Protein AF-A0A931FZM0-F1 (afdb_monomer_lite)

Organism: NCBI:txid2792083

Secondary structure (DSSP, 8-state):
-----SSS-------PPPTTEEEEEETTTTEEEEEETT-EE--SSGGGTTSEEESS-----TTPPPP--SEEEEEESSPPPSS--SSEEEEEEEEEEETTEEEEEEEEEE-SSSSSPTT-EEEEEEEEETTEEEEEEEEE-TT-TTHHHHHHHHHHHHHH-EEPPSSPPEE-PPEEEEETTEEEEPPEE--SSS---EEEEEEE-SSSTT--EEEEEEEEPPTTT-PPEEPPPEEEETTS-EEEESSPPTT-EEEEEEE-S--SSS----EEEEE-

Radius of gyration: 21.22 Å; chains: 1; bounding box: 60×42×62 Å

Sequence (276 aa):
MTTSRAAQSARAAKSVLPQGWKRCVNSTENFSIGYPGTWHTTQIRPAEVCAQFHPDRFTIPLESEYPLTALNVRRVSAPPSRTDTEFEDTLRWEQIRVGGQRAVRFETSSTGAGLYQAGTRQYGYVLRLGSGLISVHTTAEPGETRYAAWKTVVDKAVRTLAVAPRGCVAVRPDMGFYEAGRVGSEELTTPRSRCTTISVSHVVDPAKPADRCQTFRLGFWPLVDGSLTYTEPVTACGTNRTVLARNVPDKARYLVVYDVDYIDPDVQRVDFKVWH

Structure (mmCIF, N/CA/C/O backbone):
data_AF-A0A931FZM0-F1
#
_entry.id   AF-A0A931FZM0-F1
#
loop_
_atom_site.group_PDB
_atom_site.id
_atom_site.type_symbol
_atom_site.label_atom_id
_atom_site.label_alt_id
_atom_site.label_comp_id
_atom_site.label_asym_id
_atom_site.label_entity_id
_atom_site.label_seq_id
_atom_site.pdbx_PDB_ins_code
_atom_site.Cartn_x
_atom_site.Cartn_y
_atom_site.Cartn_z
_atom_site.occupancy
_atom_site.B_iso_or_equiv
_atom_site.auth_seq_id
_atom_site.auth_comp_id
_atom_site.auth_asym_id
_atom_site.auth_atom_id
_atom_site.pdbx_PDB_model_num
ATOM 1 N N . MET A 1 1 ? -36.574 5.716 -31.571 1.00 40.81 1 MET A N 1
ATOM 2 C CA . MET A 1 1 ? -36.076 5.701 -30.179 1.00 40.81 1 MET A CA 1
ATOM 3 C C . MET A 1 1 ? -36.018 4.258 -29.709 1.00 40.81 1 MET A C 1
ATOM 5 O O . MET A 1 1 ? -37.038 3.730 -29.296 1.00 40.81 1 MET A O 1
ATOM 9 N N . THR A 1 2 ? -34.860 3.606 -29.801 1.00 36.38 2 THR A N 1
ATOM 10 C CA . THR A 1 2 ? -34.679 2.251 -29.259 1.00 36.38 2 THR A CA 1
ATOM 11 C C . THR A 1 2 ? -33.191 1.952 -29.156 1.00 36.38 2 THR A C 1
ATOM 13 O O . THR A 1 2 ? -32.531 1.849 -30.178 1.00 36.38 2 THR A O 1
ATOM 16 N N . THR A 1 3 ? -32.688 1.910 -27.918 1.00 33.84 3 THR A N 1
ATOM 17 C CA . THR A 1 3 ? -31.838 0.870 -27.294 1.00 33.84 3 THR A CA 1
ATOM 18 C C . THR A 1 3 ? -30.994 1.494 -26.183 1.00 33.84 3 THR A C 1
ATOM 20 O O . THR A 1 3 ? -29.821 1.812 -26.349 1.00 33.84 3 THR A O 1
ATOM 23 N N . SER A 1 4 ? -31.620 1.637 -25.014 1.00 43.09 4 SER A N 1
ATOM 24 C CA . SER A 1 4 ? -30.942 1.730 -23.723 1.00 43.09 4 SER A CA 1
ATOM 25 C C . SER A 1 4 ? -30.860 0.318 -23.143 1.00 43.09 4 SER A C 1
ATOM 27 O O . SER A 1 4 ? -31.859 -0.181 -22.630 1.00 43.09 4 SER A O 1
ATOM 29 N N . ARG A 1 5 ? -29.714 -0.366 -23.296 1.00 40.81 5 ARG A N 1
ATOM 30 C CA . ARG A 1 5 ? -29.355 -1.571 -22.513 1.00 40.81 5 ARG A CA 1
ATOM 31 C C . ARG A 1 5 ? -27.912 -2.036 -22.773 1.00 40.81 5 ARG A C 1
ATOM 33 O O . ARG A 1 5 ? -27.679 -3.099 -23.328 1.00 40.81 5 ARG A O 1
ATOM 40 N N . ALA A 1 6 ? -26.921 -1.243 -22.369 1.00 34.72 6 ALA A N 1
ATOM 41 C CA . ALA A 1 6 ? -25.525 -1.717 -22.323 1.00 34.72 6 ALA A CA 1
ATOM 42 C C . ALA A 1 6 ? -24.712 -1.196 -21.122 1.00 34.72 6 ALA A C 1
ATOM 44 O O . ALA A 1 6 ? -23.525 -1.480 -21.015 1.00 34.72 6 ALA A O 1
ATOM 45 N N . ALA A 1 7 ? -25.328 -0.463 -20.189 1.00 35.56 7 ALA A N 1
ATOM 46 C CA . ALA A 1 7 ? -24.615 0.156 -19.066 1.00 35.56 7 ALA A CA 1
ATOM 47 C C . ALA A 1 7 ? -24.795 -0.568 -17.715 1.00 35.56 7 ALA A C 1
ATOM 49 O O . ALA A 1 7 ? -24.438 -0.026 -16.672 1.00 35.56 7 ALA A O 1
ATOM 50 N N . GLN A 1 8 ? -25.335 -1.789 -17.700 1.00 34.94 8 GLN A N 1
ATOM 51 C CA . GLN A 1 8 ? -25.509 -2.576 -16.476 1.00 34.94 8 GLN A CA 1
ATOM 52 C C . GLN A 1 8 ? -24.836 -3.943 -16.614 1.00 34.94 8 GLN A C 1
ATOM 54 O O . GLN A 1 8 ? -25.203 -4.734 -17.476 1.00 34.94 8 GLN A O 1
ATOM 59 N N . SER A 1 9 ? -23.900 -4.212 -15.697 1.00 37.81 9 SER A N 1
ATOM 60 C CA . SER A 1 9 ? -23.172 -5.476 -15.468 1.00 37.81 9 SER A CA 1
ATOM 61 C C . SER A 1 9 ? -21.739 -5.590 -16.001 1.00 37.81 9 SER A C 1
ATOM 63 O O . SER A 1 9 ? -21.321 -6.648 -16.450 1.00 37.81 9 SER A O 1
ATOM 65 N N . ALA A 1 10 ? -20.911 -4.573 -15.758 1.00 35.50 10 ALA A N 1
ATOM 66 C CA . ALA A 1 10 ? -19.566 -4.838 -15.233 1.00 35.50 10 ALA A CA 1
ATOM 67 C C . ALA A 1 10 ? -19.645 -4.778 -13.700 1.00 35.50 10 ALA A C 1
ATOM 69 O O . ALA A 1 10 ? -19.154 -3.856 -13.052 1.00 35.50 10 ALA A O 1
ATOM 70 N N . ARG A 1 11 ? -20.378 -5.730 -13.112 1.00 37.72 11 ARG A N 1
ATOM 71 C CA . ARG A 1 11 ? -20.390 -5.946 -11.666 1.00 37.72 11 ARG A CA 1
ATOM 72 C C . ARG A 1 11 ? -18.950 -6.297 -11.313 1.00 37.72 11 ARG A C 1
ATOM 74 O O . ARG A 1 11 ? -18.487 -7.358 -11.717 1.00 37.72 11 ARG A O 1
ATOM 81 N N . ALA A 1 12 ? -18.237 -5.367 -10.678 1.00 42.41 12 ALA A N 1
ATOM 82 C CA . ALA A 1 12 ? -16.862 -5.549 -10.235 1.00 42.41 12 ALA A CA 1
ATOM 83 C C . ALA A 1 12 ? -16.755 -6.925 -9.574 1.00 42.41 12 ALA A C 1
ATOM 85 O O . ALA A 1 12 ? -17.327 -7.141 -8.502 1.00 42.41 12 ALA A O 1
ATOM 86 N N . ALA A 1 13 ? -16.122 -7.878 -10.261 1.00 44.28 13 ALA A N 1
ATOM 87 C CA . ALA A 1 13 ? -15.839 -9.173 -9.681 1.00 44.28 13 ALA A CA 1
ATOM 88 C C . ALA A 1 13 ? -15.063 -8.869 -8.401 1.00 44.28 13 ALA A C 1
ATOM 90 O O . ALA A 1 13 ? -13.996 -8.256 -8.462 1.00 44.28 13 ALA A O 1
ATOM 91 N N . LYS A 1 14 ? -15.645 -9.189 -7.239 1.00 52.03 14 LYS A N 1
ATOM 92 C CA . LYS A 1 14 ? -14.933 -9.105 -5.965 1.00 52.03 14 LYS A CA 1
ATOM 93 C C . LYS A 1 14 ? -13.690 -9.963 -6.150 1.00 52.03 14 LYS A C 1
ATOM 95 O O . LYS A 1 14 ? -13.814 -11.182 -6.223 1.00 52.03 14 LYS A O 1
ATOM 100 N N . SER A 1 15 ? -12.530 -9.334 -6.317 1.00 66.00 15 SER A N 1
ATOM 101 C CA . SER A 1 15 ? -11.292 -10.069 -6.517 1.00 66.00 15 SER A CA 1
ATOM 102 C C . SER A 1 15 ? -11.019 -10.841 -5.230 1.00 66.00 15 SER A C 1
ATOM 104 O O . SER A 1 15 ? -10.717 -10.263 -4.183 1.00 66.00 15 SER A O 1
ATOM 106 N N . VAL A 1 16 ? -11.252 -12.151 -5.276 1.00 84.81 16 VAL A N 1
ATOM 107 C CA . VAL A 1 16 ? -10.986 -13.034 -4.143 1.00 84.81 16 VAL A CA 1
ATOM 108 C C . VAL A 1 16 ? -9.481 -13.002 -3.903 1.00 84.81 16 VAL A C 1
ATOM 110 O O . VAL A 1 16 ? -8.694 -13.173 -4.835 1.00 84.81 16 VAL A O 1
ATOM 113 N N . LEU A 1 17 ? -9.084 -12.706 -2.668 1.00 92.69 17 LEU A N 1
ATOM 114 C CA . LEU A 1 17 ? -7.679 -12.712 -2.283 1.00 92.69 17 LEU A CA 1
ATOM 115 C C . LEU A 1 17 ? -7.165 -14.155 -2.223 1.00 92.69 17 LEU A C 1
ATOM 117 O O . LEU A 1 17 ? -7.900 -15.026 -1.752 1.00 92.69 17 LEU A O 1
ATOM 121 N N . PRO A 1 18 ? -5.916 -14.420 -2.644 1.00 94.62 18 PRO A N 1
ATOM 122 C CA . PRO A 1 18 ? -5.279 -15.701 -2.368 1.00 94.62 18 PRO A CA 1
ATOM 123 C C . PRO A 1 18 ? -5.239 -15.997 -0.858 1.00 94.62 18 PRO A C 1
ATOM 125 O O . PRO A 1 18 ? -5.265 -15.087 -0.027 1.00 94.62 18 PRO A O 1
ATOM 128 N N . GLN A 1 19 ? -5.154 -17.275 -0.485 1.00 93.88 19 GLN A N 1
ATOM 129 C CA . GLN A 1 19 ? -5.043 -17.665 0.922 1.00 93.88 19 GLN A CA 1
ATOM 130 C C . GLN A 1 19 ? -3.809 -17.023 1.574 1.00 93.88 19 GLN A C 1
ATOM 132 O O . GLN A 1 19 ? -2.727 -16.998 0.988 1.00 93.88 19 GLN A O 1
ATOM 137 N N . GLY A 1 20 ? -3.984 -16.497 2.790 1.00 93.25 20 GLY A N 1
ATOM 138 C CA . GLY A 1 20 ? -2.922 -15.824 3.543 1.00 93.25 20 GLY A CA 1
ATOM 139 C C . GLY A 1 20 ? -2.592 -14.412 3.052 1.00 93.25 20 GLY A C 1
ATOM 140 O O . GLY A 1 20 ? -1.624 -13.827 3.525 1.00 93.25 20 GLY A O 1
ATOM 141 N N . TRP A 1 21 ? -3.359 -13.852 2.110 1.00 97.06 21 TRP A N 1
ATOM 142 C CA . TRP A 1 21 ? -3.153 -12.491 1.613 1.00 97.06 21 TRP A CA 1
ATOM 143 C C . TRP A 1 21 ? -4.026 -11.474 2.346 1.00 97.06 21 TRP A C 1
ATOM 145 O O . TRP A 1 21 ? -5.159 -11.759 2.737 1.00 97.06 21 TRP A O 1
ATOM 155 N N . LYS A 1 22 ? -3.501 -10.258 2.483 1.00 93.62 22 LYS A N 1
ATOM 156 C CA . LYS A 1 22 ? -4.201 -9.089 3.019 1.00 93.62 22 LYS A CA 1
ATOM 157 C C . LYS A 1 22 ? -4.548 -8.118 1.894 1.00 93.62 22 LYS A C 1
ATOM 159 O O . LYS A 1 22 ? -3.982 -8.171 0.803 1.00 93.62 22 LYS A O 1
ATOM 164 N N . ARG A 1 23 ? -5.519 -7.241 2.159 1.00 93.50 23 ARG A N 1
ATOM 165 C CA . ARG A 1 23 ? -5.908 -6.143 1.268 1.00 93.50 23 ARG A CA 1
ATOM 166 C C . ARG A 1 23 ? -5.235 -4.862 1.740 1.00 93.50 23 ARG A C 1
ATOM 168 O O . ARG A 1 23 ? -5.457 -4.473 2.878 1.00 93.50 23 ARG A O 1
ATOM 175 N N . CYS A 1 24 ? -4.523 -4.188 0.847 1.00 91.94 24 CYS A N 1
ATOM 176 C CA . CYS A 1 24 ? -4.073 -2.817 1.040 1.00 91.94 24 CYS A CA 1
ATOM 177 C C . CYS A 1 24 ? -4.942 -1.880 0.190 1.00 91.94 24 CYS A C 1
ATOM 179 O O . CYS A 1 24 ? -5.281 -2.210 -0.954 1.00 91.94 24 CYS A O 1
ATOM 181 N N . VAL A 1 25 ? -5.344 -0.738 0.746 1.00 88.81 25 VAL A N 1
ATOM 182 C CA . VAL A 1 25 ? -6.170 0.266 0.064 1.00 88.81 25 VAL A CA 1
ATOM 183 C C . VAL A 1 25 ? -5.447 1.606 0.068 1.00 88.81 25 VAL A C 1
ATOM 185 O O . VAL A 1 25 ? -5.195 2.164 1.128 1.00 88.81 25 VAL A O 1
ATOM 188 N N . ASN A 1 26 ? -5.189 2.148 -1.119 1.00 88.19 26 ASN A N 1
ATOM 189 C CA . ASN A 1 26 ? -4.752 3.524 -1.295 1.00 88.19 26 ASN A CA 1
ATOM 190 C C . ASN A 1 26 ? -5.925 4.337 -1.843 1.00 88.19 26 ASN A C 1
ATOM 192 O O . ASN A 1 26 ? -6.251 4.308 -3.035 1.00 88.19 26 ASN A O 1
ATOM 196 N N . SER A 1 27 ? -6.598 5.045 -0.944 1.00 81.88 27 SER A N 1
ATOM 197 C CA . SER A 1 27 ? -7.729 5.899 -1.291 1.00 81.88 27 SER A CA 1
ATOM 198 C C . SER A 1 27 ? -7.304 7.180 -2.014 1.00 81.88 27 SER A C 1
ATOM 200 O O . SER A 1 27 ? -8.055 7.664 -2.862 1.00 81.88 27 SER A O 1
ATOM 202 N N . THR A 1 28 ? -6.101 7.691 -1.736 1.00 81.06 28 THR A N 1
ATOM 203 C CA . THR A 1 28 ? -5.518 8.873 -2.390 1.00 81.06 28 THR A CA 1
ATOM 204 C C . THR A 1 28 ? -5.339 8.642 -3.892 1.00 81.06 28 THR A C 1
ATOM 206 O O . THR A 1 28 ? -5.790 9.452 -4.700 1.00 81.06 28 THR A O 1
ATOM 209 N N . GLU A 1 29 ? -4.768 7.495 -4.260 1.00 85.81 29 GLU A N 1
ATOM 210 C CA . GLU A 1 29 ? -4.500 7.067 -5.640 1.00 85.81 29 GLU A CA 1
ATOM 211 C C . GLU A 1 29 ? -5.616 6.180 -6.225 1.00 85.81 29 GLU A C 1
ATOM 213 O O . GLU A 1 29 ? -5.526 5.682 -7.358 1.00 85.81 29 GLU A O 1
ATOM 218 N N . ASN A 1 30 ? -6.703 6.001 -5.468 1.00 87.44 30 ASN A N 1
ATOM 219 C CA . ASN A 1 30 ? -7.922 5.290 -5.846 1.00 87.44 30 ASN A CA 1
ATOM 220 C C . ASN A 1 30 ? -7.674 3.858 -6.365 1.00 87.44 30 ASN A C 1
ATOM 222 O O . ASN A 1 30 ? -8.209 3.443 -7.402 1.00 87.44 30 ASN A O 1
ATOM 226 N N . PHE A 1 31 ? -6.861 3.086 -5.645 1.00 91.75 31 PHE A N 1
ATOM 227 C CA . PHE A 1 31 ? -6.649 1.667 -5.918 1.00 91.75 31 PHE A CA 1
ATOM 228 C C . PHE A 1 31 ? -6.650 0.823 -4.642 1.00 91.75 31 PHE A C 1
ATOM 230 O O . PHE A 1 31 ? -6.466 1.302 -3.528 1.00 91.75 31 PHE A O 1
ATOM 237 N N . SER A 1 32 ? -6.858 -0.474 -4.814 1.00 93.44 32 SER A N 1
ATOM 238 C CA . SER A 1 32 ? -6.617 -1.474 -3.786 1.00 93.44 32 SER A CA 1
ATOM 239 C C . SER A 1 32 ? -5.941 -2.685 -4.404 1.00 93.44 32 SER A C 1
ATOM 241 O O . SER A 1 32 ? -6.220 -3.043 -5.551 1.00 93.44 32 SER A O 1
ATOM 243 N N . ILE A 1 33 ? -5.059 -3.322 -3.646 1.00 96.38 33 ILE A N 1
ATOM 244 C CA . ILE A 1 33 ? -4.277 -4.468 -4.099 1.00 96.38 33 ILE A CA 1
ATOM 245 C C . ILE A 1 33 ? -4.130 -5.479 -2.965 1.00 96.38 33 ILE A C 1
ATOM 247 O O . ILE A 1 33 ? -4.151 -5.134 -1.786 1.00 96.38 33 ILE A O 1
ATOM 251 N N . GLY A 1 34 ? -4.080 -6.752 -3.320 1.00 96.62 34 GLY A N 1
ATOM 252 C CA . GLY A 1 34 ? -3.734 -7.836 -2.422 1.00 96.62 34 GLY A CA 1
ATOM 253 C C . GLY A 1 34 ? -2.224 -8.025 -2.348 1.00 96.62 34 GLY A C 1
ATOM 254 O O . GLY A 1 34 ? -1.532 -7.857 -3.348 1.00 96.62 34 GLY A O 1
ATOM 255 N N . TYR A 1 35 ? -1.737 -8.430 -1.183 1.00 97.56 35 TYR A N 1
ATOM 256 C CA . TYR A 1 35 ? -0.334 -8.765 -0.944 1.00 97.56 35 TYR A CA 1
ATOM 257 C C . TYR A 1 35 ? -0.232 -9.898 0.092 1.00 97.56 35 TYR A C 1
ATOM 259 O O . TYR A 1 35 ? -1.196 -10.115 0.839 1.00 97.56 35 TYR A O 1
ATOM 267 N N . PRO A 1 36 ? 0.882 -10.651 0.158 1.00 98.12 36 PRO A N 1
ATOM 268 C CA . PRO A 1 36 ? 1.072 -11.664 1.193 1.00 98.12 36 PRO A CA 1
ATOM 269 C C . PRO A 1 36 ? 0.956 -11.052 2.594 1.00 98.12 36 PRO A C 1
ATOM 271 O O . PRO A 1 36 ? 1.587 -10.047 2.893 1.00 98.12 36 PRO A O 1
ATOM 274 N N . GLY A 1 37 ? 0.149 -11.649 3.471 1.00 93.56 37 GLY A N 1
ATOM 275 C CA . GLY A 1 37 ? -0.217 -11.042 4.754 1.00 93.56 37 GLY A CA 1
ATOM 276 C C . GLY A 1 37 ? 0.912 -10.942 5.782 1.00 93.56 37 GLY A C 1
ATOM 277 O O . GLY A 1 37 ? 0.737 -10.264 6.796 1.00 93.56 37 GLY A O 1
ATOM 278 N N . THR A 1 38 ? 2.032 -11.615 5.522 1.00 94.75 38 THR A N 1
ATOM 279 C CA . THR A 1 38 ? 3.268 -11.566 6.312 1.00 94.75 38 THR A CA 1
ATOM 280 C C . THR A 1 38 ? 4.257 -10.514 5.815 1.00 94.75 38 THR A C 1
ATOM 282 O O . THR A 1 38 ? 5.280 -10.323 6.458 1.00 94.75 38 THR A O 1
ATOM 285 N N . TRP A 1 39 ? 3.996 -9.861 4.678 1.00 97.19 39 TRP A N 1
ATOM 286 C CA . TRP A 1 39 ? 4.883 -8.832 4.140 1.00 97.19 39 TRP A CA 1
ATOM 287 C C . TRP A 1 39 ? 4.650 -7.488 4.815 1.00 97.19 39 TRP A C 1
ATOM 289 O O . TRP A 1 39 ? 3.555 -7.192 5.300 1.00 97.19 39 TRP A O 1
ATOM 299 N N . HIS A 1 40 ? 5.694 -6.674 4.788 1.00 93.31 40 HIS A N 1
ATOM 300 C CA . HIS A 1 40 ? 5.727 -5.346 5.366 1.00 93.31 40 HIS A CA 1
ATOM 301 C C . HIS A 1 40 ? 5.480 -4.284 4.299 1.00 93.31 40 HIS A C 1
ATOM 303 O O . HIS A 1 40 ? 5.866 -4.448 3.139 1.00 93.31 40 HIS A O 1
ATOM 309 N N . THR A 1 41 ? 4.852 -3.190 4.715 1.00 92.56 41 THR A N 1
ATOM 310 C CA . THR A 1 41 ? 4.659 -1.967 3.933 1.00 92.56 41 THR A CA 1
ATOM 311 C C . THR A 1 41 ? 5.198 -0.787 4.717 1.00 92.56 41 THR A C 1
ATOM 313 O O . THR A 1 41 ? 5.240 -0.827 5.944 1.00 92.56 41 THR A O 1
ATOM 316 N N . THR A 1 42 ? 5.597 0.264 4.014 1.00 85.31 42 THR A N 1
ATOM 317 C CA . THR A 1 42 ? 5.944 1.545 4.628 1.00 85.31 42 THR A CA 1
ATOM 318 C C . THR A 1 42 ? 5.658 2.677 3.643 1.00 85.31 42 THR A C 1
ATOM 320 O O . THR A 1 42 ? 5.495 2.438 2.440 1.00 85.31 42 THR A O 1
ATOM 323 N N . GLN A 1 43 ? 5.579 3.902 4.152 1.00 84.44 43 GLN A N 1
ATOM 324 C CA . GLN A 1 43 ? 5.233 5.098 3.395 1.00 84.44 43 GLN A CA 1
ATOM 325 C C . GLN A 1 43 ? 5.886 6.329 4.026 1.00 84.44 43 GLN A C 1
ATOM 327 O O . GLN A 1 43 ? 6.022 6.394 5.246 1.00 84.44 43 GLN A O 1
ATOM 332 N N . ILE A 1 44 ? 6.234 7.327 3.207 1.00 76.69 44 ILE A N 1
ATOM 333 C CA . ILE A 1 44 ? 6.567 8.674 3.699 1.00 76.69 44 ILE A CA 1
ATOM 334 C C . ILE A 1 44 ? 5.344 9.578 3.555 1.00 76.69 44 ILE A C 1
ATOM 336 O O . ILE A 1 44 ? 5.065 10.412 4.416 1.00 76.69 44 ILE A O 1
ATOM 340 N N . ARG A 1 45 ? 4.607 9.432 2.447 1.00 78.38 45 ARG A N 1
ATOM 341 C CA . ARG A 1 45 ? 3.474 10.294 2.103 1.00 78.38 45 ARG A CA 1
ATOM 342 C C . ARG A 1 45 ? 2.176 9.499 1.982 1.00 78.38 45 ARG A C 1
ATOM 344 O O . ARG A 1 45 ? 2.185 8.362 1.514 1.00 78.38 45 ARG A O 1
ATOM 351 N N . PRO A 1 46 ? 1.015 10.129 2.229 1.00 72.19 46 PRO A N 1
ATOM 352 C CA . PRO A 1 46 ? -0.285 9.480 2.041 1.00 72.19 46 PRO A CA 1
ATOM 353 C C . PRO A 1 46 ? -0.556 8.929 0.631 1.00 72.19 46 PRO A C 1
ATOM 355 O O . PRO A 1 46 ? -1.366 8.019 0.463 1.00 72.19 46 PRO A O 1
ATOM 358 N N . ALA A 1 47 ? 0.084 9.487 -0.402 1.00 79.31 47 ALA A N 1
ATOM 359 C CA . ALA A 1 47 ? -0.031 8.993 -1.776 1.00 79.31 47 ALA A CA 1
ATOM 360 C C . ALA A 1 47 ? 0.732 7.674 -2.005 1.00 79.31 47 ALA A C 1
ATOM 362 O O . ALA A 1 47 ? 0.428 6.953 -2.951 1.00 79.31 47 ALA A O 1
ATOM 363 N N . GLU A 1 48 ? 1.682 7.336 -1.132 1.00 85.88 48 GLU A N 1
ATOM 364 C CA . GLU A 1 48 ? 2.549 6.153 -1.227 1.00 85.88 48 GLU A CA 1
ATOM 365 C C . GLU A 1 48 ? 2.039 4.975 -0.395 1.00 85.88 48 GLU A C 1
ATOM 367 O O . GLU A 1 48 ? 2.617 3.890 -0.430 1.00 85.88 48 GLU A O 1
ATOM 372 N N . VAL A 1 49 ? 0.930 5.152 0.327 1.00 86.81 49 VAL A N 1
ATOM 373 C CA . VAL A 1 49 ? 0.242 4.048 1.002 1.00 86.81 49 VAL A CA 1
ATOM 374 C C . VAL A 1 49 ? 0.017 2.918 -0.006 1.00 86.81 49 VAL A C 1
ATOM 376 O O . VAL A 1 49 ? -0.422 3.151 -1.133 1.00 86.81 49 VAL A O 1
ATOM 379 N N . CYS A 1 50 ? 0.336 1.679 0.364 1.00 93.38 50 CYS A N 1
ATOM 380 C CA . CYS A 1 50 ? 0.230 0.525 -0.536 1.00 93.38 50 CYS A CA 1
ATOM 381 C C . CYS A 1 50 ? 1.062 0.622 -1.829 1.00 93.38 50 CYS A C 1
ATOM 383 O O . CYS A 1 50 ? 0.695 -0.019 -2.819 1.00 93.38 50 CYS A O 1
ATOM 385 N N . ALA A 1 51 ? 2.130 1.425 -1.862 1.00 94.56 51 ALA A N 1
ATOM 386 C CA . ALA A 1 51 ? 3.000 1.535 -3.030 1.00 94.56 51 ALA A CA 1
ATOM 387 C C . ALA A 1 51 ? 4.183 0.567 -2.988 1.00 94.56 51 ALA A C 1
ATOM 389 O O . ALA A 1 51 ? 4.657 0.178 -4.050 1.00 94.56 51 ALA A O 1
ATOM 390 N N . GLN A 1 52 ? 4.652 0.171 -1.803 1.00 95.94 52 GLN A N 1
ATOM 391 C CA . GLN A 1 52 ? 5.860 -0.638 -1.627 1.00 95.94 52 GLN A CA 1
ATOM 392 C C . GLN A 1 52 ? 5.626 -1.752 -0.614 1.00 95.94 52 GLN A C 1
ATOM 394 O O . GLN A 1 52 ? 5.086 -1.514 0.467 1.00 95.94 52 GLN A O 1
ATOM 399 N N . PHE A 1 53 ? 6.039 -2.967 -0.972 1.00 97.56 53 PHE A N 1
ATOM 400 C CA . PHE A 1 53 ? 5.885 -4.154 -0.144 1.00 97.56 53 PHE A CA 1
ATOM 401 C C . PHE A 1 53 ? 7.135 -5.023 -0.230 1.00 97.56 53 PHE A C 1
ATOM 403 O O . PHE A 1 53 ? 7.658 -5.281 -1.320 1.00 97.56 53 PHE A O 1
ATOM 410 N N . HIS A 1 54 ? 7.575 -5.542 0.909 1.00 97.62 54 HIS A N 1
ATOM 411 C CA . HIS A 1 54 ? 8.744 -6.409 0.976 1.00 97.62 54 HIS A CA 1
ATOM 412 C C . HIS A 1 54 ? 8.562 -7.495 2.055 1.00 97.62 54 HIS A C 1
ATOM 414 O O . HIS A 1 54 ? 7.888 -7.241 3.057 1.00 97.62 54 HIS A O 1
ATOM 420 N N . PRO A 1 55 ? 9.093 -8.722 1.864 1.00 96.94 55 PRO A N 1
ATOM 421 C CA . PRO A 1 55 ? 9.052 -9.764 2.895 1.00 96.94 55 PRO A CA 1
ATOM 422 C C . PRO A 1 55 ? 9.812 -9.369 4.163 1.00 96.94 55 PRO A C 1
ATOM 424 O O . PRO A 1 55 ? 9.364 -9.684 5.259 1.00 96.94 55 PRO A O 1
ATOM 427 N N . ASP A 1 56 ? 10.927 -8.661 4.004 1.00 95.12 56 ASP A N 1
ATOM 428 C CA . ASP A 1 56 ? 11.736 -8.143 5.107 1.00 95.12 56 ASP A CA 1
ATOM 429 C C . ASP A 1 56 ? 11.284 -6.724 5.472 1.00 95.12 56 ASP A C 1
ATOM 431 O O . ASP A 1 56 ? 10.844 -5.968 4.600 1.00 95.12 56 ASP A O 1
ATOM 435 N N . ARG A 1 57 ? 11.393 -6.349 6.752 1.00 91.81 57 ARG A N 1
ATOM 436 C CA . ARG A 1 57 ? 11.111 -4.975 7.194 1.00 91.81 57 ARG A CA 1
ATOM 437 C C . ARG A 1 57 ? 12.079 -3.999 6.538 1.00 91.81 57 ARG A C 1
ATOM 439 O O . ARG A 1 57 ? 13.260 -4.294 6.388 1.00 91.81 57 ARG A O 1
ATOM 446 N N . PHE A 1 58 ? 11.573 -2.818 6.215 1.00 92.25 58 PHE A N 1
ATOM 447 C CA . PHE A 1 58 ? 12.355 -1.747 5.621 1.00 92.25 58 PHE A CA 1
ATOM 448 C C . PHE A 1 58 ? 11.820 -0.391 6.076 1.00 92.25 58 PHE A C 1
ATOM 450 O O . PHE A 1 58 ? 10.664 -0.262 6.485 1.00 92.25 58 PHE A O 1
ATOM 457 N N . THR A 1 59 ? 12.681 0.614 6.009 1.00 86.56 59 THR A N 1
ATOM 458 C CA . THR A 1 59 ? 12.346 2.015 6.251 1.00 86.56 59 THR A CA 1
ATOM 459 C C . THR A 1 59 ? 12.696 2.817 5.007 1.00 86.56 59 THR A C 1
ATOM 461 O O . THR A 1 59 ? 13.565 2.423 4.229 1.00 86.56 59 THR A O 1
ATOM 464 N N . ILE A 1 60 ? 12.001 3.932 4.802 1.00 85.06 60 ILE A N 1
ATOM 465 C CA . ILE A 1 60 ? 12.346 4.891 3.755 1.00 85.06 60 ILE A CA 1
ATOM 466 C C . ILE A 1 60 ? 12.733 6.173 4.489 1.00 85.06 60 ILE A C 1
ATOM 468 O O . ILE A 1 60 ? 11.853 6.832 5.052 1.00 85.06 60 ILE A O 1
ATOM 472 N N . PRO A 1 61 ? 14.035 6.482 4.587 1.00 82.50 61 PRO A N 1
ATOM 473 C CA . PRO A 1 61 ? 14.478 7.730 5.182 1.00 82.50 61 PRO A CA 1
ATOM 474 C C . PRO A 1 61 ? 13.851 8.937 4.478 1.00 82.50 61 PRO A C 1
ATOM 476 O O . PRO A 1 61 ? 13.600 8.925 3.270 1.00 82.50 61 PRO A O 1
ATOM 479 N N . LEU A 1 62 ? 13.599 10.002 5.239 1.00 78.81 62 LEU A N 1
ATOM 480 C CA . LEU A 1 62 ? 13.162 11.259 4.645 1.00 78.81 62 LEU A CA 1
ATOM 481 C C . LEU A 1 62 ? 14.248 11.747 3.674 1.00 78.81 62 LEU A C 1
ATOM 483 O O . LEU A 1 62 ? 15.432 11.684 3.991 1.00 78.81 62 LEU A O 1
ATOM 487 N N . GLU A 1 63 ? 13.832 12.219 2.498 1.00 80.94 63 GLU A N 1
ATOM 488 C CA . GLU A 1 63 ? 14.728 12.747 1.454 1.00 80.94 63 GLU A CA 1
ATOM 489 C C . GLU A 1 63 ? 15.707 11.725 0.841 1.00 80.94 63 GLU A C 1
ATOM 491 O O . GLU A 1 63 ? 16.661 12.124 0.178 1.00 80.94 63 GLU A O 1
ATOM 496 N N . SER A 1 64 ? 15.471 10.414 0.993 1.00 81.81 64 SER A N 1
ATOM 497 C CA . SER A 1 64 ? 16.268 9.389 0.307 1.00 81.81 64 SER A CA 1
ATOM 498 C C . SER A 1 64 ? 15.640 8.903 -0.996 1.00 81.81 64 SER A C 1
ATOM 500 O O . SER A 1 64 ? 14.444 9.067 -1.258 1.00 81.81 64 SER A O 1
ATOM 502 N N . GLU A 1 65 ? 16.451 8.208 -1.791 1.00 84.69 65 GLU A N 1
ATOM 503 C CA . GLU A 1 65 ? 15.930 7.317 -2.821 1.00 84.69 65 GLU A CA 1
ATOM 504 C C . GLU A 1 65 ? 15.133 6.168 -2.193 1.00 84.69 65 GLU A C 1
ATOM 506 O O . GLU A 1 65 ? 15.345 5.779 -1.038 1.00 84.69 65 GLU A O 1
ATOM 511 N N . TYR A 1 66 ? 14.189 5.633 -2.965 1.00 86.44 66 TYR A N 1
ATOM 512 C CA . TYR A 1 66 ? 13.373 4.514 -2.523 1.00 86.44 66 TYR A CA 1
ATOM 513 C C . TYR A 1 66 ? 14.158 3.205 -2.596 1.00 86.44 66 TYR A C 1
ATOM 515 O O . TYR A 1 66 ? 14.812 2.950 -3.611 1.00 86.44 66 TYR A O 1
ATOM 523 N N . PRO A 1 67 ? 14.052 2.339 -1.573 1.00 89.44 67 PRO A N 1
ATOM 524 C CA . PRO A 1 67 ? 14.663 1.026 -1.634 1.00 89.44 67 PRO A CA 1
ATOM 525 C C . PRO A 1 67 ? 14.026 0.190 -2.746 1.00 89.44 67 PRO A C 1
ATOM 527 O O . PRO A 1 67 ? 12.849 0.340 -3.089 1.00 89.44 67 PRO A O 1
ATOM 530 N N . LEU A 1 68 ? 14.796 -0.750 -3.286 1.00 92.75 68 LEU A N 1
ATOM 531 C CA . LEU A 1 68 ? 14.250 -1.756 -4.185 1.00 92.75 68 LEU A CA 1
ATOM 532 C C . LEU A 1 68 ? 13.379 -2.717 -3.380 1.00 92.75 68 LEU A C 1
ATOM 534 O O . LEU A 1 68 ? 13.865 -3.418 -2.496 1.00 92.75 68 LEU A O 1
ATOM 538 N N . THR A 1 69 ? 12.080 -2.736 -3.676 1.00 95.00 69 THR A N 1
ATOM 539 C CA . THR A 1 69 ? 11.131 -3.606 -2.974 1.00 95.00 69 THR A CA 1
ATOM 540 C C . THR A 1 69 ? 10.561 -4.704 -3.867 1.00 95.00 69 THR A C 1
ATOM 542 O O . THR A 1 69 ? 10.530 -4.610 -5.098 1.00 95.00 69 THR A O 1
ATOM 545 N N . ALA A 1 70 ? 10.087 -5.772 -3.227 1.00 97.75 70 ALA A N 1
ATOM 546 C CA . ALA A 1 70 ? 9.700 -7.015 -3.878 1.00 97.75 70 ALA A CA 1
ATOM 547 C C . ALA A 1 70 ? 8.379 -6.884 -4.645 1.00 97.75 70 ALA A C 1
ATOM 549 O O . ALA A 1 70 ? 8.134 -7.640 -5.585 1.00 97.75 70 ALA A O 1
ATOM 550 N N . LEU A 1 71 ? 7.528 -5.933 -4.266 1.00 98.56 71 LEU A N 1
ATOM 551 C CA . LEU A 1 71 ? 6.307 -5.573 -4.972 1.00 98.56 71 LEU A CA 1
ATOM 552 C C . LEU A 1 71 ? 6.102 -4.061 -4.862 1.00 98.56 71 LEU A C 1
ATOM 554 O O . LEU A 1 71 ? 6.085 -3.502 -3.772 1.00 98.56 71 LEU A O 1
ATOM 558 N N . ASN A 1 72 ? 5.891 -3.427 -6.006 1.00 97.94 72 ASN A N 1
ATOM 559 C CA . ASN A 1 72 ? 5.703 -1.999 -6.168 1.00 97.94 72 ASN A CA 1
ATOM 560 C C . ASN A 1 72 ? 4.406 -1.740 -6.929 1.00 97.94 72 ASN A C 1
ATOM 562 O O . ASN A 1 72 ? 4.096 -2.431 -7.905 1.00 97.94 72 ASN A O 1
ATOM 566 N N . VAL A 1 73 ? 3.669 -0.715 -6.514 1.00 97.62 73 VAL A N 1
ATOM 567 C CA . VAL A 1 73 ? 2.426 -0.278 -7.147 1.00 97.62 73 VAL A CA 1
ATOM 568 C C . VAL A 1 73 ? 2.447 1.230 -7.304 1.00 97.62 73 VAL A C 1
ATOM 570 O O . VAL A 1 73 ? 2.533 1.961 -6.324 1.00 97.62 73 VAL A O 1
ATOM 573 N N . ARG A 1 74 ? 2.350 1.720 -8.541 1.00 94.94 74 ARG A N 1
ATOM 574 C CA . ARG A 1 74 ? 2.356 3.165 -8.808 1.00 94.94 74 ARG A CA 1
ATOM 575 C C . ARG A 1 74 ? 1.530 3.540 -10.022 1.00 94.94 74 ARG A C 1
ATOM 577 O O . ARG A 1 74 ? 1.441 2.776 -10.985 1.00 94.94 74 ARG A O 1
ATOM 584 N N . ARG A 1 75 ? 0.956 4.742 -10.013 1.00 94.50 75 ARG A N 1
ATOM 585 C CA . ARG A 1 75 ? 0.393 5.342 -11.227 1.00 94.50 75 ARG A CA 1
ATOM 586 C C . ARG A 1 75 ? 1.513 5.649 -12.215 1.00 94.50 75 ARG A C 1
ATOM 588 O O . ARG A 1 75 ? 2.602 6.055 -11.826 1.00 94.50 75 ARG A O 1
ATOM 595 N N . VAL A 1 76 ? 1.231 5.435 -13.494 1.00 96.19 76 VAL A N 1
ATOM 596 C CA . VAL A 1 76 ? 2.155 5.734 -14.595 1.00 96.19 76 VAL A CA 1
ATOM 597 C C . VAL A 1 76 ? 1.396 6.432 -15.717 1.00 96.19 76 VAL A C 1
ATOM 599 O O . VAL A 1 76 ? 0.184 6.259 -15.854 1.00 96.19 76 VAL A O 1
ATOM 602 N N . SER A 1 77 ? 2.094 7.232 -16.517 1.00 95.94 77 SER A N 1
ATOM 603 C CA . SER A 1 77 ? 1.524 7.892 -17.699 1.00 95.94 77 SER A CA 1
ATOM 604 C C . SER A 1 77 ? 1.495 6.968 -18.920 1.00 95.94 77 SER A C 1
ATOM 606 O O . SER A 1 77 ? 0.578 7.058 -19.736 1.00 95.94 77 SER A O 1
ATOM 608 N N . ALA A 1 78 ? 2.454 6.044 -19.015 1.00 95.50 78 ALA A N 1
ATOM 609 C CA . ALA A 1 78 ? 2.618 5.109 -20.122 1.00 95.50 78 ALA A CA 1
ATOM 610 C C . ALA A 1 78 ? 3.195 3.761 -19.635 1.00 95.50 78 ALA A C 1
ATOM 612 O O . ALA A 1 78 ? 3.797 3.705 -18.559 1.00 95.50 78 ALA A O 1
ATOM 613 N N . PRO A 1 79 ? 2.998 2.661 -20.387 1.00 94.75 79 PRO A N 1
ATOM 614 C CA . PRO A 1 79 ? 3.774 1.438 -20.189 1.00 94.75 79 PRO A CA 1
ATOM 615 C C . PRO A 1 79 ? 5.257 1.652 -20.557 1.00 94.75 79 PRO A C 1
ATOM 617 O O . PRO A 1 79 ? 5.559 2.601 -21.282 1.00 94.75 79 PRO A O 1
ATOM 620 N N . PRO A 1 80 ? 6.166 0.760 -20.118 1.00 93.25 80 PRO A N 1
ATOM 621 C CA . PRO A 1 80 ? 7.557 0.766 -20.564 1.00 93.25 80 PRO A CA 1
ATOM 622 C C . PRO A 1 80 ? 7.689 0.644 -22.084 1.00 93.25 80 PRO A C 1
ATOM 624 O O . PRO A 1 80 ? 6.780 0.134 -22.762 1.00 93.25 80 PRO A O 1
ATOM 627 N N . SER A 1 81 ? 8.841 1.089 -22.593 1.00 92.94 81 SER A N 1
ATOM 628 C CA . SER A 1 81 ? 9.203 0.959 -24.005 1.00 92.94 81 SER A CA 1
ATOM 629 C C . SER A 1 81 ? 9.129 -0.502 -24.457 1.00 92.94 81 SER A C 1
ATOM 631 O O . SER A 1 81 ? 9.356 -1.429 -23.682 1.00 92.94 81 SER A O 1
ATOM 633 N N . ARG A 1 82 ? 8.761 -0.704 -25.725 1.00 94.81 82 ARG A N 1
ATOM 634 C CA . ARG A 1 82 ? 8.757 -2.030 -26.362 1.00 94.81 82 ARG A CA 1
ATOM 635 C C . ARG A 1 82 ? 10.140 -2.416 -26.897 1.00 94.81 82 ARG A C 1
ATOM 637 O O . ARG A 1 82 ? 10.370 -3.586 -27.190 1.00 94.81 82 ARG A O 1
ATOM 644 N N . THR A 1 83 ? 11.005 -1.433 -27.084 1.00 94.44 83 THR A N 1
ATOM 645 C CA . THR A 1 83 ? 12.362 -1.585 -27.601 1.00 94.44 83 THR A CA 1
ATOM 646 C C . THR A 1 83 ? 13.350 -1.088 -26.567 1.00 94.44 83 THR A C 1
ATOM 648 O O . THR A 1 83 ? 12.995 -0.261 -25.720 1.00 94.44 83 THR A O 1
ATOM 651 N N . ASP A 1 84 ? 14.587 -1.546 -26.693 1.00 93.44 84 ASP A N 1
ATOM 652 C CA . ASP A 1 84 ? 15.702 -1.083 -25.879 1.00 93.44 84 ASP A CA 1
ATOM 653 C C . ASP A 1 84 ? 15.835 0.443 -25.943 1.00 93.44 84 ASP A C 1
ATOM 655 O O . ASP A 1 84 ? 15.452 1.103 -26.918 1.00 93.44 84 ASP A O 1
ATOM 659 N N . THR A 1 85 ? 16.342 0.996 -24.853 1.00 94.88 85 THR A N 1
ATOM 660 C CA . THR A 1 85 ? 16.625 2.420 -24.675 1.00 94.88 85 THR A CA 1
ATOM 661 C C . THR A 1 85 ? 18.055 2.566 -24.166 1.00 94.88 85 THR A C 1
ATOM 663 O O . THR A 1 85 ? 18.705 1.575 -23.852 1.00 94.88 85 THR A O 1
ATOM 666 N N . GLU A 1 86 ? 18.553 3.792 -24.024 1.00 94.88 86 GLU A N 1
ATOM 667 C CA . GLU A 1 86 ? 19.879 4.004 -23.428 1.00 94.88 86 GLU A CA 1
ATOM 668 C C . GLU A 1 86 ? 19.973 3.520 -21.964 1.00 94.88 86 GLU A C 1
ATOM 670 O O . GLU A 1 86 ? 21.054 3.158 -21.502 1.00 94.88 86 GLU A O 1
ATOM 675 N N . PHE A 1 87 ? 18.846 3.462 -21.244 1.00 95.75 87 PHE A N 1
ATOM 676 C CA . PHE A 1 87 ? 18.799 3.128 -19.816 1.00 95.75 87 PHE A CA 1
ATOM 677 C C . PHE A 1 87 ? 18.424 1.673 -19.524 1.00 95.75 87 PHE A C 1
ATOM 679 O O . PHE A 1 87 ? 18.758 1.156 -18.458 1.00 95.75 87 PHE A O 1
ATOM 686 N N . GLU A 1 88 ? 17.700 1.018 -20.431 1.00 96.81 88 GLU A N 1
ATOM 687 C CA . GLU A 1 88 ? 17.120 -0.304 -20.190 1.00 96.81 88 GLU A CA 1
ATOM 688 C C . GLU A 1 88 ? 17.043 -1.152 -21.464 1.00 96.81 88 GLU A C 1
ATOM 690 O O . GLU A 1 88 ? 16.566 -0.681 -22.503 1.00 96.81 88 GLU A O 1
ATOM 695 N N . ASP A 1 89 ? 17.399 -2.429 -21.323 1.00 97.69 89 ASP A N 1
ATOM 696 C CA . ASP A 1 89 ? 17.135 -3.498 -22.283 1.00 97.69 89 ASP A CA 1
ATOM 697 C C . ASP A 1 89 ? 15.739 -4.092 -22.040 1.00 97.69 89 ASP A C 1
ATOM 699 O O . ASP A 1 89 ? 15.366 -4.438 -20.911 1.00 97.69 89 ASP A O 1
ATOM 703 N N . THR A 1 90 ? 14.960 -4.272 -23.105 1.00 97.94 90 THR A N 1
ATOM 704 C CA . THR A 1 90 ? 13.635 -4.895 -23.058 1.00 97.94 90 THR A CA 1
ATOM 705 C C . THR A 1 90 ? 13.753 -6.406 -23.218 1.00 97.94 90 THR A C 1
ATOM 707 O O . THR A 1 90 ? 13.831 -6.945 -24.319 1.00 97.94 90 THR A O 1
ATOM 710 N N . LEU A 1 91 ? 13.673 -7.129 -22.102 1.00 97.94 91 LEU A N 1
ATOM 711 C CA . LEU A 1 91 ? 13.718 -8.595 -22.090 1.00 97.94 91 LEU A CA 1
ATOM 712 C C . LEU A 1 91 ? 12.370 -9.227 -22.455 1.00 97.94 91 LEU A C 1
ATOM 714 O O . LEU A 1 91 ? 12.304 -10.336 -22.988 1.00 97.94 91 LEU A O 1
ATOM 718 N N . ARG A 1 92 ? 11.270 -8.544 -22.127 1.00 97.88 92 ARG A N 1
ATOM 719 C CA . ARG A 1 92 ? 9.912 -8.981 -22.451 1.00 97.88 92 ARG A CA 1
ATOM 720 C C . ARG A 1 92 ? 8.984 -7.793 -22.607 1.00 97.88 92 ARG A C 1
ATOM 722 O O . ARG A 1 92 ? 8.947 -6.909 -21.758 1.00 97.88 92 ARG A O 1
ATOM 729 N N . TRP A 1 93 ? 8.126 -7.860 -23.619 1.00 98.25 93 TRP A N 1
ATOM 730 C CA . TRP A 1 93 ? 7.002 -6.947 -23.770 1.00 98.25 93 TRP A CA 1
ATOM 731 C C . TRP A 1 93 ? 5.844 -7.654 -24.475 1.00 98.25 93 TRP A C 1
ATOM 733 O O . TRP A 1 93 ? 5.984 -8.124 -25.603 1.00 98.25 93 TRP A O 1
ATOM 743 N N . GLU A 1 94 ? 4.695 -7.767 -23.814 1.00 98.19 94 GLU A N 1
ATOM 744 C CA . GLU A 1 94 ? 3.579 -8.576 -24.305 1.00 98.19 94 GLU A CA 1
ATOM 745 C C . GLU A 1 94 ? 2.225 -7.969 -23.929 1.00 98.19 94 GLU A C 1
ATOM 747 O O . GLU A 1 94 ? 1.964 -7.658 -22.765 1.00 98.19 94 GLU A O 1
ATOM 752 N N . GLN A 1 95 ? 1.320 -7.854 -24.904 1.00 97.88 95 GLN A N 1
ATOM 753 C CA . GLN A 1 95 ? -0.077 -7.517 -24.633 1.00 97.88 95 GLN A CA 1
ATOM 754 C C . GLN A 1 95 ? -0.837 -8.756 -24.159 1.00 97.88 95 GLN A C 1
ATOM 756 O O . GLN A 1 95 ? -0.908 -9.761 -24.860 1.00 97.88 95 GLN A O 1
ATOM 761 N N . ILE A 1 96 ? -1.458 -8.666 -22.986 1.00 98.00 96 ILE A N 1
ATOM 762 C CA . ILE A 1 96 ? -2.178 -9.771 -22.350 1.00 98.00 96 ILE A CA 1
ATOM 763 C C . ILE A 1 96 ? -3.503 -9.289 -21.746 1.00 98.00 96 ILE A C 1
ATOM 765 O O . ILE A 1 96 ? -3.818 -8.095 -21.728 1.00 98.00 96 ILE A O 1
ATOM 769 N N . ARG A 1 97 ? -4.316 -10.228 -21.252 1.00 96.06 97 ARG A N 1
ATOM 770 C CA . ARG A 1 97 ? -5.467 -9.935 -20.395 1.00 96.06 97 ARG A CA 1
ATOM 771 C C . ARG A 1 97 ? -5.254 -10.454 -18.977 1.00 96.06 97 ARG A C 1
ATOM 773 O O . ARG A 1 97 ? -4.935 -11.623 -18.786 1.00 96.06 97 ARG A O 1
ATOM 780 N N . VAL A 1 98 ? -5.526 -9.609 -17.988 1.00 94.12 98 VAL A N 1
ATOM 781 C CA . VAL A 1 98 ? -5.563 -9.964 -16.563 1.00 94.12 98 VAL A CA 1
ATOM 782 C C . VAL A 1 98 ? -6.980 -9.718 -16.062 1.00 94.12 98 VAL A C 1
ATOM 784 O O . VAL A 1 98 ? -7.470 -8.597 -16.136 1.00 94.12 98 VAL A O 1
ATOM 787 N N . GLY A 1 99 ? -7.684 -10.764 -15.620 1.00 86.06 99 GLY A N 1
ATOM 788 C CA . GLY A 1 99 ? -9.073 -10.623 -15.152 1.00 86.06 99 GLY A CA 1
ATOM 789 C C . GLY A 1 99 ? -10.018 -9.998 -16.194 1.00 86.06 99 GLY A C 1
ATOM 790 O O . GLY A 1 99 ? -10.926 -9.256 -15.839 1.00 86.06 99 GLY A O 1
ATOM 791 N N . GLY A 1 100 ? -9.763 -10.229 -17.489 1.00 87.62 100 GLY A N 1
ATOM 792 C CA . GLY A 1 100 ? -10.508 -9.625 -18.603 1.00 87.62 100 GLY A CA 1
ATOM 793 C C . GLY A 1 100 ? -10.050 -8.217 -19.014 1.00 87.62 100 GLY A C 1
ATOM 794 O O . GLY A 1 100 ? -10.412 -7.760 -20.099 1.00 87.62 100 GLY A O 1
ATOM 795 N N . GLN A 1 101 ? -9.208 -7.547 -18.222 1.00 91.75 101 GLN A N 1
ATOM 796 C CA . GLN A 1 101 ? -8.661 -6.225 -18.538 1.00 91.75 101 GLN A CA 1
ATOM 797 C C . GLN A 1 101 ? -7.413 -6.339 -19.414 1.00 91.75 101 GLN A C 1
ATOM 799 O O . GLN A 1 101 ? -6.562 -7.191 -19.170 1.00 91.75 101 GLN A O 1
ATOM 804 N N . ARG A 1 102 ? -7.278 -5.468 -20.423 1.00 96.06 102 ARG A N 1
ATOM 805 C CA . ARG A 1 102 ? -6.046 -5.371 -21.223 1.00 96.06 102 ARG A CA 1
ATOM 806 C C . ARG A 1 102 ? -4.895 -4.869 -20.350 1.00 96.06 102 ARG A C 1
ATOM 808 O O . ARG A 1 102 ? -5.056 -3.881 -19.633 1.00 96.06 102 ARG A O 1
ATOM 815 N N . ALA A 1 103 ? -3.752 -5.525 -20.465 1.00 97.94 103 ALA A N 1
ATOM 816 C CA . ALA A 1 103 ? -2.526 -5.197 -19.759 1.00 97.94 103 ALA A CA 1
ATOM 817 C C . ALA A 1 103 ? -1.317 -5.363 -20.688 1.00 97.94 103 ALA A C 1
ATOM 819 O O . ALA A 1 103 ? -1.367 -6.120 -21.658 1.00 97.94 103 ALA A O 1
ATOM 820 N N . VAL A 1 104 ? -0.228 -4.678 -20.362 1.00 98.50 104 VAL A N 1
ATOM 821 C CA . VAL A 1 104 ? 1.111 -4.942 -20.892 1.00 98.50 104 VAL A CA 1
ATOM 822 C C . VAL A 1 104 ? 1.884 -5.666 -19.804 1.00 98.50 104 VAL A C 1
ATOM 824 O O . VAL A 1 104 ? 2.054 -5.108 -18.725 1.00 98.50 104 VAL A O 1
ATOM 827 N N . ARG A 1 105 ? 2.331 -6.893 -20.072 1.00 98.69 105 ARG A N 1
ATOM 828 C CA . ARG A 1 105 ? 3.323 -7.591 -19.251 1.00 98.69 105 ARG A CA 1
ATOM 829 C C . ARG A 1 105 ? 4.707 -7.246 -19.779 1.00 98.69 105 ARG A C 1
ATOM 831 O O . ARG A 1 105 ? 4.932 -7.361 -20.983 1.00 98.69 105 ARG A O 1
ATOM 838 N N . PHE A 1 106 ? 5.616 -6.862 -18.896 1.00 98.69 106 PHE A N 1
ATOM 839 C CA . PHE A 1 106 ? 6.960 -6.448 -19.272 1.00 98.69 106 PHE A CA 1
ATOM 840 C C . PHE A 1 106 ? 8.028 -7.070 -18.376 1.00 98.69 106 PHE A C 1
ATOM 842 O O . PHE A 1 106 ? 7.753 -7.482 -17.246 1.00 98.69 106 PHE A O 1
ATOM 849 N N . GLU A 1 107 ? 9.243 -7.121 -18.905 1.00 98.50 107 GLU A N 1
ATOM 850 C CA . GLU A 1 107 ? 10.462 -7.395 -18.159 1.00 98.50 107 GLU A CA 1
ATOM 851 C C . GLU A 1 107 ? 11.603 -6.585 -18.774 1.00 98.50 107 GLU A C 1
ATOM 853 O O . GLU A 1 107 ? 11.793 -6.646 -19.988 1.00 98.50 107 GLU A O 1
ATOM 858 N N . THR A 1 108 ? 12.336 -5.830 -17.961 1.00 98.25 108 THR A N 1
ATOM 859 C CA . THR A 1 108 ? 13.473 -5.009 -18.402 1.00 98.25 108 THR A CA 1
ATOM 860 C C . THR A 1 108 ? 14.711 -5.289 -17.554 1.00 98.25 108 THR A C 1
ATOM 862 O O . THR A 1 108 ? 14.614 -5.868 -16.465 1.00 98.25 108 THR A O 1
ATOM 865 N N . SER A 1 109 ? 15.880 -4.931 -18.082 1.00 98.06 109 SER A N 1
ATOM 866 C CA . SER A 1 109 ? 17.165 -4.948 -17.381 1.00 98.06 109 SER A CA 1
ATOM 867 C C . SER A 1 109 ? 17.837 -3.589 -17.529 1.00 98.06 109 SER A C 1
ATOM 869 O O . SER A 1 109 ? 17.927 -3.083 -18.640 1.00 98.06 109 SER A O 1
ATOM 871 N N . SER A 1 110 ? 18.322 -3.002 -16.436 1.00 97.81 110 SER A N 1
ATOM 872 C CA . SER A 1 110 ? 19.076 -1.744 -16.488 1.00 97.81 110 SER A CA 1
ATOM 873 C C . SER A 1 110 ? 20.408 -1.933 -17.215 1.00 97.81 110 SER A C 1
ATOM 875 O O . SER A 1 110 ? 21.118 -2.910 -16.957 1.00 97.81 110 SER A O 1
ATOM 877 N N . THR A 1 111 ? 20.783 -0.968 -18.053 1.00 97.56 111 THR A N 1
ATOM 878 C CA . THR A 1 111 ? 22.112 -0.887 -18.685 1.00 97.56 111 THR A CA 1
ATOM 879 C C . THR A 1 111 ? 23.174 -0.323 -17.735 1.00 97.56 111 THR A C 1
ATOM 881 O O . THR A 1 111 ? 24.367 -0.440 -17.999 1.00 97.56 111 THR A O 1
ATOM 884 N N . GLY A 1 112 ? 22.757 0.290 -16.619 1.00 96.12 112 GLY A N 1
ATOM 885 C CA . GLY A 1 112 ? 23.637 1.017 -15.698 1.00 96.12 112 GLY A CA 1
ATOM 886 C C . GLY A 1 112 ? 23.846 2.493 -16.046 1.00 96.12 112 GLY A C 1
ATOM 887 O O . GLY A 1 112 ? 24.489 3.198 -15.277 1.00 96.12 112 GLY A O 1
ATOM 888 N N . ALA A 1 113 ? 23.294 2.981 -17.162 1.00 94.31 113 ALA A N 1
ATOM 889 C CA . ALA A 1 113 ? 23.398 4.390 -17.559 1.00 94.31 113 ALA A CA 1
ATOM 890 C C . ALA A 1 113 ? 22.429 5.325 -16.799 1.00 94.31 113 ALA A C 1
ATOM 892 O O . ALA A 1 113 ? 22.485 6.541 -16.966 1.00 94.31 113 ALA A O 1
ATOM 893 N N . GLY A 1 114 ? 21.513 4.762 -16.003 1.00 90.75 114 GLY A N 1
ATOM 894 C CA . GLY A 1 114 ? 20.497 5.490 -15.238 1.00 90.75 114 GLY A CA 1
ATOM 895 C C . GLY A 1 114 ? 20.650 5.331 -13.723 1.00 90.75 114 GLY A C 1
ATOM 896 O O . GLY A 1 114 ? 21.745 5.143 -13.208 1.00 90.75 114 GLY A O 1
ATOM 897 N N . LEU A 1 115 ? 19.523 5.385 -13.003 1.00 88.56 115 LEU A N 1
ATOM 898 C CA . LEU A 1 115 ? 19.486 5.290 -11.532 1.00 88.56 115 LEU A CA 1
ATOM 899 C C . LEU A 1 115 ? 19.816 3.891 -10.991 1.00 88.56 115 LEU A C 1
ATOM 901 O O . LEU A 1 115 ? 20.207 3.747 -9.839 1.00 88.56 115 LEU A O 1
ATOM 905 N N . TYR A 1 116 ? 19.622 2.846 -11.795 1.00 93.94 116 TYR A N 1
ATOM 906 C CA . TYR A 1 116 ? 19.820 1.468 -11.359 1.00 93.94 116 TYR A CA 1
ATOM 907 C C . TYR A 1 116 ? 21.136 0.906 -11.873 1.00 93.94 116 TYR A C 1
ATOM 909 O O . TYR A 1 116 ? 21.441 1.044 -13.057 1.00 93.94 116 TYR A O 1
ATOM 917 N N . GLN A 1 117 ? 21.852 0.171 -11.019 1.00 95.69 117 GLN A N 1
ATOM 918 C CA . GLN A 1 117 ? 23.042 -0.580 -11.420 1.00 95.69 117 GLN A CA 1
ATOM 919 C C . GLN A 1 117 ? 22.749 -1.524 -12.598 1.00 95.69 117 GLN A C 1
ATOM 921 O O . GLN A 1 117 ? 21.641 -2.069 -12.713 1.00 95.69 117 GLN A O 1
ATOM 926 N N . ALA A 1 118 ? 23.748 -1.724 -13.459 1.00 97.75 118 ALA A N 1
ATOM 927 C CA . ALA A 1 118 ? 23.643 -2.605 -14.617 1.00 97.75 118 ALA A CA 1
ATOM 928 C C . ALA A 1 118 ? 23.190 -4.014 -14.203 1.00 97.75 118 ALA A C 1
ATOM 930 O O . ALA A 1 118 ? 23.705 -4.585 -13.244 1.00 97.75 118 ALA A O 1
ATOM 931 N N . GLY A 1 119 ? 22.212 -4.569 -14.921 1.00 97.81 119 GLY A N 1
ATOM 932 C CA . GLY A 1 119 ? 21.626 -5.881 -14.637 1.00 97.81 119 GLY A CA 1
ATOM 933 C C . GLY A 1 119 ? 20.482 -5.883 -13.616 1.00 97.81 119 GLY A C 1
ATOM 934 O O . GLY A 1 119 ? 19.912 -6.944 -13.364 1.00 97.81 119 GLY A O 1
ATOM 935 N N . THR A 1 120 ? 20.123 -4.735 -13.025 1.00 98.06 120 THR A N 1
ATOM 936 C CA . THR A 1 120 ? 18.913 -4.626 -12.187 1.00 98.06 120 THR A CA 1
ATOM 937 C C . THR A 1 120 ? 17.694 -4.970 -13.031 1.00 98.06 120 THR A C 1
ATOM 939 O O . THR A 1 120 ? 17.491 -4.369 -14.086 1.00 98.06 120 THR A O 1
ATOM 942 N N . ARG A 1 121 ? 16.864 -5.914 -12.579 1.00 98.06 121 ARG A N 1
ATOM 943 C CA . ARG A 1 121 ? 15.718 -6.400 -13.355 1.00 98.06 121 ARG A CA 1
ATOM 944 C C . ARG A 1 121 ? 14.404 -5.876 -12.814 1.00 98.06 121 ARG A C 1
ATOM 946 O O . ARG A 1 121 ? 14.158 -5.920 -11.608 1.00 98.06 121 ARG A O 1
ATOM 953 N N . GLN A 1 122 ? 13.507 -5.497 -13.718 1.00 98.06 122 GLN A N 1
ATOM 954 C CA . GLN A 1 122 ? 12.116 -5.185 -13.399 1.00 98.06 122 GLN A CA 1
ATOM 955 C C . GLN A 1 122 ? 11.181 -6.134 -14.127 1.00 98.06 122 GLN A C 1
ATOM 957 O O . GLN A 1 122 ? 11.361 -6.388 -15.309 1.00 98.06 122 GLN A O 1
ATOM 962 N N . TYR A 1 123 ? 10.175 -6.664 -13.434 1.00 98.69 123 TYR A N 1
ATOM 963 C CA . TYR A 1 123 ? 9.114 -7.469 -14.047 1.00 98.69 123 TYR A CA 1
ATOM 964 C C . TYR A 1 123 ? 7.761 -7.008 -13.544 1.00 98.69 123 TYR A C 1
ATOM 966 O O . TYR A 1 123 ? 7.562 -6.876 -12.334 1.00 98.69 123 TYR A O 1
ATOM 974 N N . GLY A 1 124 ? 6.796 -6.843 -14.443 1.00 98.69 124 GLY A N 1
ATOM 975 C CA . GLY A 1 124 ? 5.452 -6.527 -14.004 1.00 98.69 124 GLY A CA 1
ATOM 976 C C . GLY A 1 124 ? 4.430 -6.317 -15.094 1.00 98.69 124 GLY A C 1
ATOM 977 O O . GLY A 1 124 ? 4.549 -6.799 -16.220 1.00 98.69 124 GLY A O 1
ATOM 978 N N . TYR A 1 125 ? 3.381 -5.604 -14.703 1.00 98.75 125 TYR A N 1
ATOM 979 C CA . TYR A 1 125 ? 2.221 -5.323 -15.523 1.00 98.75 125 TYR A CA 1
ATOM 980 C C . TYR A 1 125 ? 1.881 -3.845 -15.473 1.00 98.75 125 TYR A C 1
ATOM 982 O O . TYR A 1 125 ? 1.860 -3.249 -14.398 1.00 98.75 125 TYR A O 1
ATOM 990 N N . VAL A 1 126 ? 1.508 -3.284 -16.618 1.00 98.62 126 VAL A N 1
ATOM 991 C CA . VAL A 1 126 ? 0.821 -1.996 -16.701 1.00 98.62 126 VAL A CA 1
ATOM 992 C C . VAL A 1 126 ? -0.573 -2.217 -17.261 1.00 98.62 126 VAL A C 1
ATOM 994 O O . VAL A 1 126 ? -0.740 -2.801 -18.331 1.00 98.62 126 VAL A O 1
ATOM 997 N N . LEU A 1 127 ? -1.592 -1.750 -16.547 1.00 97.75 127 LEU A N 1
ATOM 998 C CA . LEU A 1 127 ? -2.984 -1.864 -16.971 1.00 97.75 127 LEU A CA 1
ATOM 999 C C . LEU A 1 127 ? -3.790 -0.623 -16.610 1.00 97.75 127 LEU A C 1
ATOM 1001 O O . LEU A 1 127 ? -3.395 0.190 -15.777 1.00 97.75 127 LEU A O 1
ATOM 1005 N N . ARG A 1 128 ? -4.949 -0.479 -17.252 1.00 95.75 128 ARG A N 1
ATOM 1006 C CA . ARG A 1 128 ? -5.881 0.608 -16.957 1.00 95.75 128 ARG A CA 1
ATOM 1007 C C . ARG A 1 128 ? -6.697 0.283 -15.709 1.00 95.75 128 ARG A C 1
ATOM 1009 O O . ARG A 1 128 ? -7.366 -0.748 -15.655 1.00 95.75 128 ARG A O 1
ATOM 1016 N N . LEU A 1 129 ? -6.706 1.208 -14.753 1.00 93.12 129 LEU A N 1
ATOM 1017 C CA . LEU A 1 129 ? -7.519 1.139 -13.544 1.00 93.12 129 LEU A CA 1
ATOM 1018 C C . LEU A 1 129 ? -8.237 2.472 -13.318 1.00 93.12 129 LEU A C 1
ATOM 1020 O O . LEU A 1 129 ? -7.613 3.479 -12.974 1.00 93.12 129 LEU A O 1
ATOM 1024 N N . GLY A 1 130 ? -9.557 2.478 -13.510 1.00 87.44 130 GLY A N 1
ATOM 1025 C CA . GLY A 1 130 ? -10.323 3.720 -13.590 1.00 87.44 130 GLY A CA 1
ATOM 1026 C C . GLY A 1 130 ? -9.919 4.527 -14.828 1.00 87.44 130 GLY A C 1
ATOM 1027 O O . GLY A 1 130 ? -9.866 3.987 -15.933 1.00 87.44 130 GLY A O 1
ATOM 1028 N N . SER A 1 131 ? -9.625 5.815 -14.646 1.00 85.50 131 SER A N 1
ATOM 1029 C CA . SER A 1 131 ? -9.209 6.718 -15.729 1.00 85.50 131 SER A CA 1
ATOM 1030 C C . SER A 1 131 ? -7.718 6.633 -16.083 1.00 85.50 131 SER A C 1
ATOM 1032 O O . SER A 1 131 ? -7.355 6.994 -17.201 1.00 85.50 131 SER A O 1
ATOM 1034 N N . GLY A 1 132 ? -6.861 6.134 -15.185 1.00 93.31 132 GLY A N 1
ATOM 1035 C CA . GLY A 1 132 ? -5.401 6.130 -15.351 1.00 93.31 132 GLY A CA 1
ATOM 1036 C C . GLY A 1 132 ? -4.787 4.746 -15.563 1.00 93.31 132 GLY A C 1
ATOM 1037 O O . GLY A 1 132 ? -5.462 3.720 -15.424 1.00 93.31 132 GLY A O 1
ATOM 1038 N N . LEU A 1 133 ? -3.488 4.718 -15.867 1.00 97.25 133 LEU A N 1
ATOM 1039 C CA . LEU A 1 133 ? -2.688 3.494 -15.845 1.00 97.25 133 LEU A CA 1
ATOM 1040 C C . LEU A 1 133 ? -2.084 3.278 -14.456 1.00 97.25 133 LEU A C 1
ATOM 1042 O O . LEU A 1 133 ? -1.851 4.221 -13.698 1.00 97.25 133 LEU A O 1
ATOM 1046 N N . ILE A 1 134 ? -1.859 2.018 -14.118 1.00 97.62 134 ILE A N 1
ATOM 1047 C CA . ILE A 1 134 ? -1.174 1.602 -12.901 1.00 97.62 134 ILE A CA 1
ATOM 1048 C C . ILE A 1 134 ? -0.181 0.501 -13.254 1.00 97.62 134 ILE A C 1
ATOM 1050 O O . ILE A 1 134 ? -0.500 -0.402 -14.032 1.00 97.62 134 ILE A O 1
ATOM 1054 N N . SER A 1 135 ? 1.024 0.623 -12.713 1.00 98.25 135 SER A N 1
ATOM 1055 C CA . SER A 1 135 ? 2.083 -0.371 -12.791 1.00 98.25 135 SER A CA 1
ATOM 1056 C C . SER A 1 135 ? 2.106 -1.182 -11.502 1.00 98.25 135 SER A C 1
ATOM 1058 O O . SER A 1 135 ? 2.088 -0.599 -10.419 1.00 98.25 135 SER A O 1
ATOM 1060 N N . VAL A 1 136 ? 2.147 -2.506 -11.631 1.00 98.62 136 VAL A N 1
ATOM 1061 C CA . VAL A 1 136 ? 2.371 -3.467 -10.545 1.00 98.62 136 VAL A CA 1
ATOM 1062 C C . VAL A 1 136 ? 3.592 -4.287 -10.935 1.00 98.62 136 VAL A C 1
ATOM 1064 O O . VAL A 1 136 ? 3.531 -5.027 -11.918 1.00 98.62 136 VAL A O 1
ATOM 1067 N N . HIS A 1 137 ? 4.700 -4.137 -10.218 1.00 98.62 137 HIS A N 1
ATOM 1068 C CA . HIS A 1 137 ? 5.976 -4.727 -10.621 1.00 98.62 137 HIS A CA 1
ATOM 1069 C C . HIS A 1 137 ? 6.856 -5.095 -9.431 1.00 98.62 137 HIS A C 1
ATOM 1071 O O . HIS A 1 137 ? 6.618 -4.672 -8.308 1.00 98.62 137 HIS A O 1
ATOM 1077 N N . THR A 1 138 ? 7.878 -5.893 -9.689 1.00 98.56 138 THR A N 1
ATOM 1078 C CA . THR A 1 138 ? 8.982 -6.172 -8.773 1.00 98.56 138 THR A CA 1
ATOM 1079 C C . THR A 1 138 ? 10.265 -5.616 -9.375 1.00 98.56 138 THR A C 1
ATOM 1081 O O . THR A 1 138 ? 10.401 -5.625 -10.604 1.00 98.56 138 THR A O 1
ATOM 1084 N N . THR A 1 139 ? 11.180 -5.152 -8.527 1.00 97.19 139 THR A N 1
ATOM 1085 C CA . THR A 1 139 ? 12.515 -4.692 -8.921 1.00 97.19 139 THR A CA 1
ATOM 1086 C C . THR A 1 139 ? 13.539 -5.419 -8.068 1.00 97.19 139 THR A C 1
ATOM 1088 O O . THR A 1 139 ? 13.357 -5.522 -6.858 1.00 97.19 139 THR A O 1
ATOM 1091 N N . ALA A 1 140 ? 14.597 -5.933 -8.686 1.00 97.06 140 ALA A N 1
ATOM 1092 C CA . ALA A 1 140 ? 15.629 -6.671 -7.976 1.00 97.06 140 ALA A CA 1
ATOM 1093 C C . ALA A 1 140 ? 17.020 -6.367 -8.522 1.00 97.06 140 ALA A C 1
ATOM 1095 O O . ALA A 1 140 ? 17.206 -6.230 -9.734 1.00 97.06 140 ALA A O 1
ATOM 1096 N N . GLU A 1 141 ? 17.984 -6.299 -7.610 1.00 96.75 141 GLU A N 1
ATOM 1097 C CA . GLU A 1 141 ? 19.399 -6.160 -7.935 1.00 96.75 141 GLU A CA 1
ATOM 1098 C C . GLU A 1 141 ? 19.928 -7.367 -8.726 1.00 96.75 141 GLU A C 1
ATOM 1100 O O . GLU A 1 141 ? 19.359 -8.469 -8.655 1.00 96.75 141 GLU A O 1
ATOM 1105 N N . PRO A 1 142 ? 21.039 -7.193 -9.463 1.00 96.19 142 PRO A N 1
ATOM 1106 C CA . PRO A 1 142 ? 21.764 -8.309 -10.049 1.00 96.19 142 PRO A CA 1
ATOM 1107 C C . PRO A 1 142 ? 22.086 -9.368 -8.987 1.00 96.19 142 PRO A C 1
ATOM 1109 O O . PRO A 1 142 ? 22.634 -9.067 -7.932 1.00 96.19 142 PRO A O 1
ATOM 1112 N N . GLY A 1 143 ? 21.755 -10.628 -9.269 1.00 94.56 143 GLY A N 1
ATOM 1113 C CA . GLY A 1 143 ? 22.049 -11.752 -8.372 1.00 94.56 143 GLY A CA 1
ATOM 1114 C C . GLY A 1 143 ? 21.001 -12.040 -7.289 1.00 94.56 143 GLY A C 1
ATOM 1115 O O . GLY A 1 143 ? 21.146 -13.037 -6.584 1.00 94.56 143 GLY A O 1
ATOM 1116 N N . GLU A 1 144 ? 19.919 -11.260 -7.174 1.00 96.50 144 GLU A N 1
ATOM 1117 C CA . GLU A 1 144 ? 18.833 -11.560 -6.227 1.00 96.50 144 GLU A CA 1
ATOM 1118 C C . GLU A 1 144 ? 18.141 -12.894 -6.567 1.00 96.50 144 GLU A C 1
ATOM 1120 O O . GLU A 1 144 ? 17.362 -13.026 -7.518 1.00 96.50 144 GLU A O 1
ATOM 1125 N N . THR A 1 145 ? 18.413 -13.904 -5.742 1.00 97.06 145 THR A N 1
ATOM 1126 C CA . THR A 1 145 ? 17.926 -15.281 -5.922 1.00 97.06 145 THR A CA 1
ATOM 1127 C C . THR A 1 145 ? 16.407 -15.412 -5.771 1.00 97.06 145 THR A C 1
ATOM 1129 O O . THR A 1 145 ? 15.802 -16.329 -6.332 1.00 97.06 145 THR A O 1
ATOM 1132 N N . ARG A 1 146 ? 15.755 -14.480 -5.064 1.00 97.56 146 ARG A N 1
ATOM 1133 C CA . ARG A 1 146 ? 14.304 -14.483 -4.810 1.00 97.56 146 ARG A CA 1
ATOM 1134 C C . ARG A 1 146 ? 13.489 -13.855 -5.939 1.00 97.56 146 ARG A C 1
ATOM 1136 O O . ARG A 1 146 ? 12.259 -13.951 -5.911 1.00 97.56 146 ARG A O 1
ATOM 1143 N N . TYR A 1 147 ? 14.125 -13.275 -6.959 1.00 97.25 147 TYR A N 1
ATOM 1144 C CA . TYR A 1 147 ? 13.441 -12.547 -8.033 1.00 97.25 147 TYR A CA 1
ATOM 1145 C C . TYR A 1 147 ? 12.327 -13.369 -8.703 1.00 97.25 147 TYR A C 1
ATOM 1147 O O . TYR A 1 147 ? 11.204 -12.894 -8.870 1.00 97.25 147 TYR A O 1
ATOM 1155 N N . ALA A 1 148 ? 12.582 -14.645 -9.007 1.00 97.88 148 ALA A N 1
ATOM 1156 C CA . ALA A 1 148 ? 11.578 -15.533 -9.599 1.00 97.88 148 ALA A CA 1
ATOM 1157 C C . ALA A 1 148 ? 10.342 -15.735 -8.695 1.00 97.88 148 ALA A C 1
ATOM 1159 O O . ALA A 1 148 ? 9.204 -15.772 -9.179 1.00 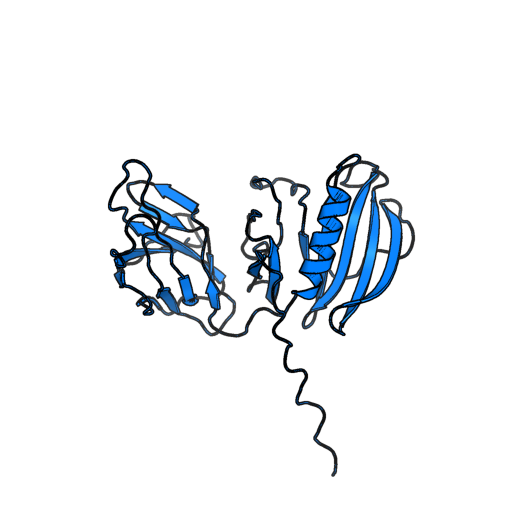97.88 148 ALA A O 1
ATOM 1160 N N . ALA A 1 149 ? 10.542 -15.813 -7.377 1.00 98.00 149 ALA A N 1
ATOM 1161 C CA . ALA A 1 149 ? 9.447 -15.900 -6.417 1.00 98.00 149 ALA A CA 1
ATOM 1162 C C . ALA A 1 149 ? 8.643 -14.591 -6.374 1.00 98.00 149 ALA A C 1
ATOM 1164 O O . ALA A 1 149 ? 7.410 -14.623 -6.365 1.00 98.00 149 ALA A O 1
ATOM 1165 N N . TRP A 1 150 ? 9.309 -13.436 -6.433 1.00 98.44 150 TRP A N 1
ATOM 1166 C CA . TRP A 1 150 ? 8.641 -12.133 -6.461 1.00 98.44 150 TRP A CA 1
ATOM 1167 C C . TRP A 1 150 ? 7.810 -11.917 -7.729 1.00 98.44 150 TRP A C 1
ATOM 1169 O O . TRP A 1 150 ? 6.686 -11.424 -7.636 1.00 98.44 150 TRP A O 1
ATOM 1179 N N . LYS A 1 151 ? 8.264 -12.399 -8.895 1.00 98.56 151 LYS A N 1
ATOM 1180 C CA . LYS A 1 151 ? 7.447 -12.415 -10.128 1.00 98.56 151 LYS A CA 1
ATOM 1181 C C . LYS A 1 151 ? 6.114 -13.141 -9.921 1.00 98.56 151 LYS A C 1
ATOM 1183 O O . LYS A 1 151 ? 5.065 -12.645 -10.326 1.00 98.56 151 LYS A O 1
ATOM 1188 N N . THR A 1 152 ? 6.137 -14.266 -9.205 1.00 98.31 152 THR A N 1
ATOM 1189 C CA . THR A 1 152 ? 4.923 -15.030 -8.869 1.00 98.31 152 THR A CA 1
ATOM 1190 C C . THR A 1 152 ? 3.989 -14.247 -7.938 1.00 98.31 152 THR A C 1
ATOM 1192 O O . THR A 1 152 ? 2.764 -14.348 -8.052 1.00 98.31 152 THR A O 1
ATOM 1195 N N . VAL A 1 153 ? 4.538 -13.450 -7.015 1.00 98.50 153 VAL A N 1
ATOM 1196 C CA . VAL A 1 153 ? 3.742 -12.537 -6.179 1.00 98.50 153 VAL A CA 1
ATOM 1197 C C . VAL A 1 153 ? 3.103 -11.454 -7.043 1.00 98.50 153 VAL A C 1
ATOM 1199 O O . VAL A 1 153 ? 1.897 -11.252 -6.944 1.00 98.50 153 VAL A O 1
ATOM 1202 N N . VAL A 1 154 ? 3.855 -10.820 -7.944 1.00 98.62 154 VAL A N 1
ATOM 1203 C CA . VAL A 1 154 ? 3.333 -9.808 -8.877 1.00 98.62 154 VAL A CA 1
ATOM 1204 C C . VAL A 1 154 ? 2.189 -10.368 -9.733 1.00 98.62 154 VAL A C 1
ATOM 1206 O O . VAL A 1 154 ? 1.129 -9.744 -9.822 1.00 98.62 154 VAL A O 1
ATOM 1209 N N . ASP A 1 155 ? 2.344 -11.578 -10.279 1.00 98.12 155 ASP A N 1
ATOM 1210 C CA . ASP A 1 155 ? 1.317 -1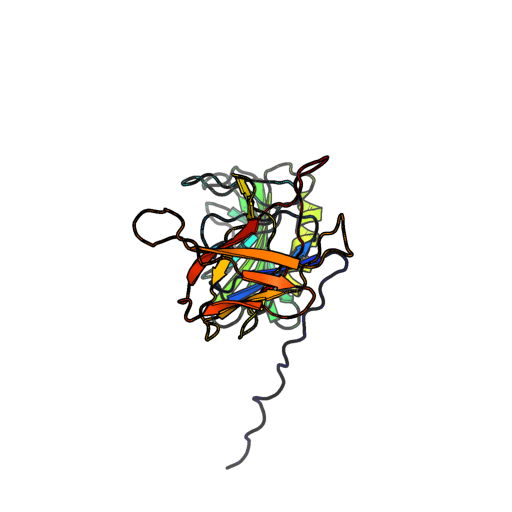2.268 -11.078 1.00 98.12 155 ASP A CA 1
ATOM 1211 C C . ASP A 1 155 ? 0.006 -12.503 -10.311 1.00 98.12 155 ASP A C 1
ATOM 1213 O O . ASP A 1 155 ? -1.087 -12.470 -10.890 1.00 98.12 155 ASP A O 1
ATOM 1217 N N . LYS A 1 156 ? 0.098 -12.756 -9.002 1.00 97.69 156 LYS A N 1
ATOM 1218 C CA . LYS A 1 156 ? -1.064 -12.904 -8.116 1.00 97.69 156 LYS A CA 1
ATOM 1219 C C . LYS A 1 156 ? -1.637 -11.540 -7.734 1.00 97.69 156 LYS A C 1
ATOM 1221 O O . LYS A 1 156 ? -2.847 -11.345 -7.833 1.00 97.69 156 LYS A O 1
ATOM 1226 N N . ALA A 1 157 ? -0.789 -10.582 -7.366 1.00 98.00 157 ALA A N 1
ATOM 1227 C CA . ALA A 1 157 ? -1.184 -9.251 -6.917 1.00 98.00 157 ALA A CA 1
ATOM 1228 C C . ALA A 1 157 ? -1.943 -8.484 -7.998 1.00 98.00 157 ALA A C 1
ATOM 1230 O O . ALA A 1 157 ? -3.027 -7.961 -7.727 1.00 98.00 157 ALA A O 1
ATOM 1231 N N . VAL A 1 158 ? -1.472 -8.513 -9.247 1.00 97.88 158 VAL A N 1
ATOM 1232 C CA . VAL A 1 158 ? -2.145 -7.826 -10.359 1.00 97.88 158 VAL A CA 1
ATOM 1233 C C . VAL A 1 158 ? -3.584 -8.323 -10.575 1.00 97.88 158 VAL A C 1
ATOM 1235 O O . VAL A 1 158 ? -4.461 -7.539 -10.924 1.00 97.88 158 VAL A O 1
ATOM 1238 N N . ARG A 1 159 ? -3.881 -9.599 -10.285 1.00 96.50 159 ARG A N 1
ATOM 1239 C CA . ARG A 1 159 ? -5.242 -10.171 -10.391 1.00 96.50 159 ARG A CA 1
ATOM 1240 C C . ARG A 1 159 ? -6.181 -9.710 -9.284 1.00 96.50 159 ARG A C 1
ATOM 1242 O O . ARG A 1 159 ? -7.396 -9.837 -9.410 1.00 96.50 159 ARG A O 1
ATOM 1249 N N . THR A 1 160 ? -5.625 -9.206 -8.190 1.00 95.75 160 THR A N 1
ATOM 1250 C CA . THR A 1 160 ? -6.402 -8.679 -7.068 1.00 95.75 160 THR A CA 1
ATOM 1251 C C . THR A 1 160 ? -6.675 -7.186 -7.195 1.00 95.75 160 THR A C 1
ATOM 1253 O O . THR A 1 160 ? -7.509 -6.673 -6.446 1.00 95.75 160 THR A O 1
ATOM 1256 N N . LEU A 1 161 ? -5.992 -6.503 -8.116 1.00 95.06 161 LEU A N 1
ATOM 1257 C CA . LEU A 1 161 ? -6.075 -5.066 -8.301 1.00 95.06 161 LEU A CA 1
ATOM 1258 C C . LEU A 1 161 ? -7.518 -4.632 -8.591 1.00 95.06 161 LEU A C 1
ATOM 1260 O O . LEU A 1 161 ? -8.197 -5.184 -9.455 1.00 95.06 161 LEU A O 1
ATOM 1264 N N . ALA A 1 162 ? -7.984 -3.628 -7.861 1.00 92.50 162 ALA A N 1
ATOM 1265 C CA . ALA A 1 162 ? -9.313 -3.062 -8.031 1.00 92.50 162 ALA A CA 1
ATOM 1266 C C . ALA A 1 162 ? -9.292 -1.562 -7.744 1.00 92.50 162 ALA A C 1
ATOM 1268 O O . ALA A 1 162 ? -8.413 -1.062 -7.043 1.00 92.50 162 ALA A O 1
ATOM 1269 N N . VAL A 1 163 ? -10.280 -0.836 -8.269 1.00 89.88 163 VAL A N 1
ATOM 1270 C CA . VAL A 1 163 ? -10.525 0.551 -7.855 1.00 89.88 163 VAL A CA 1
ATOM 1271 C C . VAL A 1 163 ? -10.810 0.542 -6.354 1.00 89.88 163 VAL A C 1
ATOM 1273 O O . VAL A 1 163 ? -11.492 -0.370 -5.875 1.00 89.88 163 VAL A O 1
ATOM 1276 N N . ALA A 1 164 ? -10.271 1.513 -5.613 1.00 84.62 164 ALA A N 1
ATOM 1277 C CA . ALA A 1 164 ? -10.553 1.605 -4.185 1.00 84.62 164 ALA A CA 1
ATOM 1278 C C . ALA A 1 164 ? -12.081 1.656 -3.958 1.00 84.62 164 ALA A C 1
ATOM 1280 O O . ALA A 1 164 ? -12.800 2.275 -4.755 1.00 84.62 164 ALA A O 1
ATOM 1281 N N . PRO A 1 165 ? -12.612 0.987 -2.918 1.00 73.50 165 PRO A N 1
ATOM 1282 C CA . PRO A 1 165 ? -14.034 1.053 -2.616 1.00 73.50 165 PRO A CA 1
ATOM 1283 C C . PRO A 1 165 ? -14.484 2.511 -2.476 1.00 73.50 165 PRO A C 1
ATOM 1285 O O . PRO A 1 165 ? -13.843 3.304 -1.793 1.00 73.50 165 PRO A O 1
ATOM 1288 N N . ARG A 1 166 ? -15.597 2.870 -3.125 1.00 65.81 166 ARG A N 1
ATOM 1289 C CA . ARG A 1 166 ? -16.239 4.172 -2.918 1.00 65.81 166 ARG A CA 1
ATOM 1290 C C . ARG A 1 166 ? -17.096 4.091 -1.657 1.00 65.81 166 ARG A C 1
ATOM 1292 O O . ARG A 1 166 ? -18.023 3.286 -1.617 1.00 65.81 166 ARG A O 1
ATOM 1299 N N . GLY A 1 167 ? -16.804 4.927 -0.667 1.00 66.94 167 GLY A N 1
ATOM 1300 C CA . GLY A 1 167 ? -17.505 4.961 0.620 1.00 66.94 167 GLY A CA 1
ATOM 1301 C C . GLY A 1 167 ? -16.564 4.692 1.788 1.00 66.94 167 GLY A C 1
ATOM 1302 O O . GLY A 1 167 ? -15.364 4.536 1.584 1.00 66.94 167 GLY A O 1
ATOM 1303 N N . CYS A 1 168 ? -17.115 4.659 3.000 1.00 74.12 168 CYS A N 1
ATOM 1304 C CA . CYS A 1 168 ? -16.293 4.603 4.204 1.00 74.12 168 CYS A CA 1
ATOM 1305 C C . CYS A 1 168 ? -15.714 3.198 4.339 1.00 74.12 168 CYS A C 1
ATOM 1307 O O . CYS A 1 168 ? -16.458 2.210 4.368 1.00 74.12 168 CYS A O 1
ATOM 1309 N N . VAL A 1 169 ? -14.394 3.107 4.371 1.00 74.94 169 VAL A N 1
ATOM 1310 C CA . VAL A 1 169 ? -13.642 1.860 4.415 1.00 74.94 169 VAL A CA 1
ATOM 1311 C C . VAL A 1 169 ? -13.274 1.531 5.850 1.00 74.94 169 VAL A C 1
ATOM 1313 O O . VAL A 1 169 ? -12.987 2.418 6.642 1.00 74.94 169 VAL A O 1
ATOM 1316 N N . ALA A 1 170 ? -13.289 0.241 6.185 1.00 85.81 170 ALA A N 1
ATOM 1317 C CA . ALA A 1 170 ? -12.605 -0.246 7.375 1.00 85.81 170 ALA A CA 1
ATOM 1318 C C . ALA A 1 170 ? -11.160 -0.581 7.018 1.00 85.81 170 ALA A C 1
ATOM 1320 O O . ALA A 1 170 ? -10.932 -1.407 6.130 1.00 85.81 170 ALA A O 1
ATOM 1321 N N . VAL A 1 171 ? -10.218 -0.032 7.770 1.00 84.94 171 VAL A N 1
ATOM 1322 C CA . VAL A 1 171 ? -8.815 -0.449 7.788 1.00 84.94 171 VAL A CA 1
ATOM 1323 C C . VAL A 1 171 ? -8.492 -1.070 9.143 1.00 84.94 171 VAL A C 1
ATOM 1325 O O . VAL A 1 171 ? -9.079 -0.701 10.159 1.00 84.94 171 VAL A O 1
ATOM 1328 N N . ARG A 1 172 ? -7.597 -2.057 9.164 1.00 86.81 172 ARG A N 1
ATOM 1329 C CA . ARG A 1 172 ? -6.953 -2.519 10.398 1.00 86.81 172 ARG A CA 1
ATOM 1330 C C . ARG A 1 172 ? -5.539 -1.965 10.364 1.00 86.81 172 ARG A C 1
ATOM 1332 O O . ARG A 1 172 ? -4.762 -2.509 9.582 1.00 86.81 172 ARG A O 1
ATOM 1339 N N . PRO A 1 173 ? -5.258 -0.870 11.079 1.00 83.75 173 PRO A N 1
ATOM 1340 C CA . PRO A 1 173 ? -3.923 -0.313 11.061 1.00 83.75 173 PRO A CA 1
ATOM 1341 C C . PRO A 1 173 ? -2.959 -1.246 11.787 1.00 83.75 173 PRO A C 1
ATOM 1343 O O . PRO A 1 173 ? -3.344 -1.895 12.765 1.00 83.75 173 PRO A O 1
ATOM 1346 N N . ASP A 1 174 ? -1.715 -1.282 11.328 1.00 78.19 174 ASP A N 1
ATOM 1347 C CA . ASP A 1 174 ? -0.631 -1.842 12.129 1.00 78.19 174 ASP A CA 1
ATOM 1348 C C . ASP A 1 174 ? -0.291 -0.890 13.298 1.00 78.19 174 ASP A C 1
ATOM 1350 O O . ASP A 1 174 ? -0.702 0.276 13.330 1.00 78.19 174 ASP A O 1
ATOM 1354 N N . MET A 1 175 ? 0.441 -1.383 14.299 1.00 81.88 175 MET A N 1
ATOM 1355 C CA . MET A 1 175 ? 0.950 -0.532 15.381 1.00 81.88 175 MET A CA 1
ATOM 1356 C C . MET A 1 175 ? 2.132 0.307 14.892 1.00 81.88 175 MET A C 1
ATOM 1358 O O . MET A 1 175 ? 3.038 -0.220 14.248 1.00 81.88 175 MET A O 1
ATOM 1362 N N . GLY A 1 176 ? 2.136 1.590 15.245 1.00 77.56 176 GLY A N 1
ATOM 1363 C CA . GLY A 1 176 ? 3.193 2.541 14.917 1.00 77.56 176 GLY A CA 1
ATOM 1364 C C . GLY A 1 176 ? 4.237 2.653 16.025 1.00 77.56 176 GLY A C 1
ATOM 1365 O O . GLY A 1 176 ? 5.380 2.245 15.838 1.00 77.56 176 GLY A O 1
ATOM 1366 N N . PHE A 1 177 ? 3.859 3.202 17.182 1.00 81.00 177 PHE A N 1
ATOM 1367 C CA . PHE A 1 177 ? 4.795 3.496 18.276 1.00 81.00 177 PHE A CA 1
ATOM 1368 C C . PHE A 1 177 ? 4.187 3.254 19.659 1.00 81.00 177 PHE A C 1
ATOM 1370 O O . PHE A 1 177 ? 2.968 3.176 19.805 1.00 81.00 177 PHE A O 1
ATOM 1377 N N . TYR A 1 178 ? 5.055 3.178 20.670 1.00 79.12 178 TYR A N 1
ATOM 1378 C CA . TYR A 1 178 ? 4.697 3.230 22.086 1.00 79.12 178 TYR A CA 1
ATOM 1379 C C . TYR A 1 178 ? 5.403 4.419 22.743 1.00 79.12 178 TYR A C 1
ATOM 1381 O O . TYR A 1 178 ? 6.627 4.515 22.674 1.00 79.12 178 TYR A O 1
ATOM 1389 N N . GLU A 1 179 ? 4.649 5.311 23.382 1.00 79.62 179 GLU A N 1
ATOM 1390 C CA . GLU A 1 179 ? 5.194 6.464 24.102 1.00 79.62 179 GLU A CA 1
ATOM 1391 C C . GLU A 1 179 ? 4.279 6.844 25.271 1.00 79.62 179 GLU A C 1
ATOM 1393 O O . GLU A 1 179 ? 3.059 6.889 25.126 1.00 79.62 179 GLU A O 1
ATOM 1398 N N . ALA A 1 180 ? 4.870 7.115 26.439 1.00 81.56 180 ALA A N 1
ATOM 1399 C CA . ALA A 1 180 ? 4.167 7.610 27.626 1.00 81.56 180 ALA A CA 1
ATOM 1400 C C . ALA A 1 180 ? 2.912 6.797 28.028 1.00 81.56 180 ALA A C 1
ATOM 1402 O O . ALA A 1 180 ? 1.874 7.370 28.359 1.00 81.56 180 ALA A O 1
ATOM 1403 N N . GLY A 1 181 ? 2.996 5.459 27.996 1.00 84.31 181 GLY A N 1
ATOM 1404 C CA . GLY A 1 181 ? 1.875 4.585 28.366 1.00 84.31 181 GLY A CA 1
ATOM 1405 C C . GLY A 1 181 ? 0.774 4.514 27.309 1.00 84.31 181 GLY A C 1
ATOM 1406 O O . GLY A 1 181 ? -0.364 4.183 27.630 1.00 84.31 181 GLY A O 1
ATOM 1407 N N . ARG A 1 182 ? 1.084 4.847 26.054 1.00 88.25 182 ARG A N 1
ATOM 1408 C CA . ARG A 1 182 ? 0.143 4.802 24.935 1.00 88.25 182 ARG A CA 1
ATOM 1409 C C . ARG A 1 182 ? 0.740 4.086 23.748 1.00 88.25 182 ARG A C 1
ATOM 1411 O O . ARG A 1 182 ? 1.939 4.193 23.503 1.00 88.25 182 ARG A O 1
ATOM 1418 N N . VAL A 1 183 ? -0.114 3.429 22.976 1.00 88.75 183 VAL A N 1
ATOM 1419 C CA . VAL A 1 183 ? 0.242 2.882 21.666 1.00 88.75 183 VAL A CA 1
ATOM 1420 C C . VAL A 1 183 ? -0.486 3.668 20.587 1.00 88.75 183 VAL A C 1
ATOM 1422 O O . VAL A 1 183 ? -1.708 3.810 20.623 1.00 88.75 183 VAL A O 1
ATOM 1425 N N . GLY A 1 184 ? 0.273 4.176 19.620 1.00 89.44 184 GLY A N 1
ATOM 1426 C CA . GLY A 1 184 ? -0.254 4.757 18.394 1.00 89.44 184 GLY A CA 1
ATOM 1427 C C . GLY A 1 184 ? -0.303 3.727 17.273 1.00 89.44 184 GLY A C 1
ATOM 1428 O O . GLY A 1 184 ? 0.589 2.887 17.148 1.00 89.44 184 GLY A O 1
ATOM 1429 N N . SER A 1 185 ? -1.328 3.807 16.431 1.00 90.44 185 SER A N 1
ATOM 1430 C CA . SER A 1 185 ? -1.358 3.126 15.139 1.00 90.44 185 SER A CA 1
ATOM 1431 C C . SER A 1 185 ? -0.244 3.628 14.214 1.00 90.44 185 SER A C 1
ATOM 1433 O O . SER A 1 185 ? 0.432 4.610 14.507 1.00 90.44 185 SER A O 1
ATOM 1435 N N . GLU A 1 186 ? -0.069 3.003 13.055 1.00 84.44 186 GLU A N 1
ATOM 1436 C CA . GLU A 1 186 ? 0.561 3.685 11.925 1.00 84.44 186 GLU A CA 1
ATOM 1437 C C . GLU A 1 186 ? -0.228 4.951 11.540 1.00 84.44 186 GLU A C 1
ATOM 1439 O O . GLU A 1 186 ? -1.411 5.101 11.879 1.00 84.44 186 GLU A O 1
ATOM 1444 N N . GLU A 1 187 ? 0.421 5.868 10.821 1.00 86.31 187 GLU A N 1
ATOM 1445 C CA . GLU A 1 187 ? -0.257 7.041 10.277 1.00 86.31 187 GLU A CA 1
ATOM 1446 C C . GLU A 1 187 ? -1.322 6.628 9.253 1.00 86.31 187 GLU A C 1
ATOM 1448 O O . GLU A 1 187 ? -1.048 5.922 8.280 1.00 86.31 187 GLU A O 1
ATOM 1453 N N . LEU A 1 188 ? -2.532 7.150 9.441 1.00 86.62 188 LEU A N 1
ATOM 1454 C CA . LEU A 1 188 ? -3.656 7.003 8.531 1.00 86.62 188 LEU A CA 1
ATOM 1455 C C . LEU A 1 188 ? -3.989 8.337 7.865 1.00 86.62 188 LEU A C 1
ATOM 1457 O O . LEU A 1 188 ? -3.669 9.418 8.358 1.00 86.62 188 LEU A O 1
ATOM 1461 N N . THR A 1 189 ? -4.660 8.269 6.717 1.00 84.44 189 THR A N 1
ATOM 1462 C CA . THR A 1 189 ? -5.146 9.456 6.008 1.00 84.44 189 THR A CA 1
ATOM 1463 C C . THR A 1 189 ? -6.591 9.270 5.578 1.00 84.44 189 THR A C 1
ATOM 1465 O O . THR A 1 189 ? -6.943 8.251 4.975 1.00 84.44 189 THR A O 1
ATOM 1468 N N . THR A 1 190 ? -7.436 10.266 5.855 1.00 83.06 190 THR A N 1
ATOM 1469 C CA . THR A 1 190 ? -8.831 10.222 5.415 1.00 83.06 190 THR A CA 1
ATOM 1470 C C . THR A 1 190 ? -8.918 10.241 3.883 1.00 83.06 190 THR A C 1
ATOM 1472 O O . THR A 1 190 ? -8.247 11.038 3.213 1.00 83.06 190 THR A O 1
ATOM 1475 N N . PRO A 1 191 ? -9.732 9.358 3.280 1.00 74.62 191 PRO A N 1
ATOM 1476 C CA . PRO A 1 191 ? -9.928 9.315 1.840 1.00 74.62 191 PRO A CA 1
ATOM 1477 C C . PRO A 1 191 ? -10.586 10.605 1.357 1.00 74.62 191 PRO A C 1
ATOM 1479 O O . PRO A 1 191 ? -11.383 11.198 2.075 1.00 74.62 191 PRO A O 1
ATOM 1482 N N . ARG A 1 192 ? -10.356 10.975 0.091 1.00 72.75 192 ARG A N 1
ATOM 1483 C CA . ARG A 1 192 ? -11.227 11.942 -0.596 1.00 72.75 192 ARG A CA 1
ATOM 1484 C C . ARG A 1 192 ? -12.622 11.347 -0.746 1.00 72.75 192 ARG A C 1
ATOM 1486 O O . ARG A 1 192 ? -12.846 10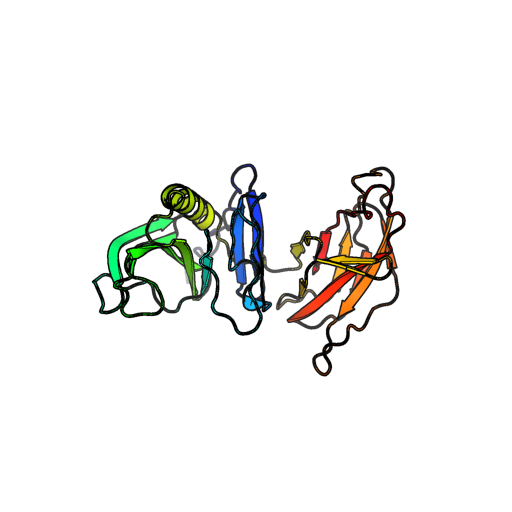.537 -1.653 1.00 72.75 192 ARG A O 1
ATOM 1493 N N . SER A 1 193 ? -13.544 11.672 0.154 1.00 72.62 193 SER A N 1
ATOM 1494 C CA . SER A 1 193 ? -14.847 11.012 0.181 1.00 72.62 193 SER A CA 1
ATOM 1495 C C . SER A 1 193 ? -15.899 11.792 0.975 1.00 72.62 193 SER A C 1
ATOM 1497 O O . SER A 1 193 ? -15.646 12.835 1.554 1.00 72.62 193 SER A O 1
ATOM 1499 N N . ARG A 1 194 ? -17.125 11.261 1.028 1.00 77.50 194 ARG A N 1
ATOM 1500 C CA . ARG A 1 194 ? -18.178 11.795 1.911 1.00 77.50 194 ARG A CA 1
ATOM 1501 C C . ARG A 1 194 ? -18.042 11.319 3.365 1.00 77.50 194 ARG A C 1
ATOM 1503 O O . ARG A 1 194 ? -18.932 11.572 4.171 1.00 77.50 194 ARG A O 1
ATOM 1510 N N . CYS A 1 195 ? -16.988 10.581 3.690 1.00 81.25 195 CYS A N 1
ATOM 1511 C CA . CYS A 1 195 ? -16.781 9.976 4.995 1.00 81.25 195 CYS A CA 1
ATOM 1512 C C . CYS A 1 195 ? -16.008 10.928 5.888 1.00 81.25 195 CYS A C 1
ATOM 1514 O O . CYS A 1 195 ? -14.795 10.880 6.017 1.00 81.25 195 CYS A O 1
ATOM 1516 N N . THR A 1 196 ? -16.763 11.818 6.516 1.00 89.19 196 THR A N 1
ATOM 1517 C CA . THR A 1 196 ? -16.228 12.843 7.410 1.00 89.19 196 THR A CA 1
ATOM 1518 C C . THR A 1 196 ? -16.168 12.371 8.863 1.00 89.19 196 THR A C 1
ATOM 1520 O O . THR A 1 196 ? -15.996 13.174 9.774 1.00 89.19 196 THR A O 1
ATOM 1523 N N . THR A 1 197 ? -16.384 11.081 9.127 1.00 92.88 197 THR A N 1
ATOM 1524 C CA . THR A 1 197 ? -16.441 10.520 10.482 1.00 92.88 197 THR A CA 1
ATOM 1525 C C . THR A 1 197 ? -15.408 9.419 10.622 1.00 92.88 197 THR A C 1
ATOM 1527 O O . THR A 1 197 ? -15.447 8.455 9.862 1.00 92.88 197 THR A O 1
ATOM 1530 N N . ILE A 1 198 ? -14.548 9.541 11.632 1.00 94.12 198 ILE A N 1
ATOM 1531 C CA . ILE A 1 198 ? -13.628 8.480 12.036 1.00 94.12 198 ILE A CA 1
ATOM 1532 C C . ILE A 1 198 ? -14.261 7.724 13.203 1.00 94.12 198 ILE A C 1
ATOM 1534 O O . ILE A 1 198 ? -14.698 8.324 14.188 1.00 94.12 198 ILE A O 1
ATOM 1538 N N . SER A 1 199 ? -14.325 6.400 13.097 1.00 95.69 199 SER A N 1
ATOM 1539 C CA . SER A 1 199 ? -14.808 5.532 14.178 1.00 95.69 199 SER A CA 1
ATOM 1540 C C . SER A 1 199 ? -13.947 4.290 14.332 1.00 95.69 199 SER A C 1
ATOM 1542 O O . SER A 1 199 ? -13.335 3.842 13.367 1.00 95.69 199 SER A O 1
ATOM 1544 N N . VAL A 1 200 ? -13.930 3.708 15.525 1.00 96.56 200 VAL A N 1
ATOM 1545 C CA . VAL A 1 200 ? -13.263 2.429 15.805 1.00 96.56 200 VAL A CA 1
ATOM 1546 C C . VAL A 1 200 ? -14.278 1.341 16.122 1.00 96.56 200 VAL A C 1
ATOM 1548 O O . VAL A 1 200 ? -15.412 1.625 16.499 1.00 96.56 200 VAL A O 1
ATOM 1551 N N . SER A 1 201 ? -13.902 0.083 15.910 1.00 96.25 201 SER A N 1
ATOM 1552 C CA . SER A 1 201 ? -14.725 -1.086 16.242 1.00 96.25 201 SER A CA 1
ATOM 1553 C C . SER A 1 201 ? -13.882 -2.357 16.279 1.00 96.25 201 SER A C 1
ATOM 1555 O O . SER A 1 201 ? -12.740 -2.341 15.827 1.00 96.25 201 SER A O 1
ATOM 1557 N N . HIS A 1 202 ? -14.507 -3.481 16.632 1.00 95.94 202 HIS A N 1
ATOM 1558 C CA . HIS A 1 202 ? -13.864 -4.799 16.698 1.00 95.94 202 HIS A CA 1
ATOM 1559 C C . HIS A 1 202 ? -12.646 -4.780 17.624 1.00 95.94 202 HIS A C 1
ATOM 1561 O O . HIS A 1 202 ? -11.624 -5.359 17.275 1.00 95.94 202 HIS A O 1
ATOM 1567 N N . VAL A 1 203 ? -12.785 -4.082 18.752 1.00 96.38 203 VAL A N 1
ATOM 1568 C CA . VAL A 1 203 ? -11.753 -3.915 19.775 1.00 96.38 203 VAL A CA 1
ATOM 1569 C C . VAL A 1 203 ? -11.591 -5.238 20.513 1.00 96.38 203 VAL A C 1
ATOM 1571 O O . VAL A 1 203 ? -12.565 -5.763 21.063 1.00 96.38 203 VAL A O 1
ATOM 1574 N N . VAL A 1 204 ? -10.386 -5.795 20.464 1.00 95.69 204 VAL A N 1
ATOM 1575 C CA . VAL A 1 204 ? -10.018 -7.041 21.137 1.00 95.69 204 VAL A CA 1
ATOM 1576 C C . VAL A 1 204 ? -8.578 -6.931 21.606 1.00 95.69 204 VAL A C 1
ATOM 1578 O O . VAL A 1 204 ? -7.698 -6.634 20.804 1.00 95.69 204 VAL A O 1
ATOM 1581 N N . ASP A 1 205 ? -8.334 -7.236 22.873 1.00 93.94 205 ASP A N 1
ATOM 1582 C CA . ASP A 1 205 ? -6.996 -7.536 23.366 1.00 93.94 205 ASP A CA 1
ATOM 1583 C C . ASP A 1 205 ? -6.693 -9.027 23.107 1.00 93.94 205 ASP A C 1
ATOM 1585 O O . ASP A 1 205 ? -7.357 -9.895 23.683 1.00 93.94 205 ASP A O 1
ATOM 1589 N N . PRO A 1 206 ? -5.740 -9.388 22.227 1.00 92.12 206 PRO A N 1
ATOM 1590 C CA . PRO A 1 206 ? -5.451 -10.789 21.935 1.00 92.12 206 PRO A CA 1
ATOM 1591 C C . PRO A 1 206 ? -4.897 -11.566 23.137 1.00 92.12 206 PRO A C 1
ATOM 1593 O O . PRO A 1 206 ? -5.078 -12.782 23.197 1.00 92.12 206 PRO A O 1
ATOM 1596 N N . ALA A 1 207 ? -4.237 -10.892 24.084 1.00 92.31 207 ALA A N 1
ATOM 1597 C CA . ALA A 1 207 ? -3.715 -11.510 25.301 1.00 92.31 207 ALA A CA 1
ATOM 1598 C C . ALA A 1 207 ? -4.797 -11.637 26.386 1.00 92.31 207 ALA A C 1
ATOM 1600 O O . ALA A 1 207 ? -4.746 -12.563 27.198 1.00 92.31 207 ALA A O 1
ATOM 1601 N N . LYS A 1 208 ? -5.824 -10.777 26.357 1.00 93.81 208 LYS A N 1
ATOM 1602 C CA . LYS A 1 208 ? -7.019 -10.880 27.208 1.00 93.81 208 LYS A CA 1
ATOM 1603 C C . LYS A 1 208 ? -8.313 -10.782 26.383 1.00 93.81 208 LYS A C 1
ATOM 1605 O O . LYS A 1 208 ? -9.032 -9.803 26.513 1.00 93.81 208 LYS A O 1
ATOM 1610 N N . PRO A 1 209 ? -8.723 -11.815 25.616 1.00 93.19 209 PRO A N 1
ATOM 1611 C CA . PRO A 1 209 ? -9.854 -11.709 24.671 1.00 93.19 209 PRO A CA 1
ATOM 1612 C C . PRO A 1 209 ? -11.239 -11.419 25.279 1.00 93.19 209 PRO A C 1
ATOM 1614 O O . PRO A 1 209 ? -12.202 -11.137 24.548 1.00 93.19 209 PRO A O 1
ATOM 1617 N N . ALA A 1 210 ? -11.362 -11.569 26.602 1.00 93.19 210 ALA A N 1
ATOM 1618 C CA . ALA A 1 210 ? -12.534 -11.166 27.375 1.00 93.19 210 ALA A CA 1
ATOM 1619 C C . ALA A 1 210 ? -12.597 -9.642 27.567 1.00 93.19 210 ALA A C 1
ATOM 1621 O O . ALA A 1 210 ? -13.695 -9.092 27.644 1.00 93.19 210 ALA A O 1
ATOM 1622 N N . ASP A 1 211 ? -11.440 -8.979 27.589 1.00 93.12 211 ASP A N 1
ATOM 1623 C CA . ASP A 1 211 ? -11.335 -7.535 27.528 1.00 93.12 211 ASP A CA 1
ATOM 1624 C C . ASP A 1 211 ? -11.507 -7.066 26.083 1.00 93.12 211 ASP A C 1
ATOM 1626 O O . ASP A 1 211 ? -10.794 -7.445 25.148 1.00 93.12 211 ASP A O 1
ATOM 1630 N N . ARG A 1 212 ? -12.563 -6.289 25.890 1.00 95.44 212 ARG A N 1
ATOM 1631 C CA . ARG A 1 212 ? -12.991 -5.803 24.581 1.00 95.44 212 ARG A CA 1
ATOM 1632 C C . ARG A 1 212 ? -13.212 -4.310 24.590 1.00 95.44 212 ARG A C 1
ATOM 1634 O O . ARG A 1 212 ? -13.841 -3.818 23.658 1.00 95.44 212 ARG A O 1
ATOM 1641 N N . CYS A 1 213 ? -12.778 -3.614 25.632 1.00 96.56 213 CYS A N 1
ATOM 1642 C CA . CYS A 1 213 ? -12.964 -2.186 25.779 1.00 96.56 213 CYS A CA 1
ATOM 1643 C C . CYS A 1 213 ? -11.601 -1.516 25.860 1.00 96.56 213 CYS A C 1
ATOM 1645 O O . CYS A 1 213 ? -10.755 -1.946 26.622 1.00 96.56 213 CYS A O 1
ATOM 1647 N N . GLN A 1 214 ? -11.410 -0.440 25.105 1.00 96.81 214 GLN A N 1
ATOM 1648 C CA . GLN A 1 214 ? -10.213 0.385 25.232 1.00 96.81 214 GLN A CA 1
ATOM 1649 C C . GLN A 1 214 ? -10.588 1.857 25.115 1.00 96.81 214 GLN A C 1
ATOM 1651 O O . GLN A 1 214 ? -11.567 2.215 24.447 1.00 96.81 214 GLN A O 1
ATOM 1656 N N . THR A 1 215 ? -9.806 2.715 25.762 1.00 97.00 215 THR A N 1
ATOM 1657 C CA . THR A 1 215 ? -9.920 4.167 25.624 1.00 97.00 215 THR A CA 1
ATOM 1658 C C . THR A 1 215 ? -9.061 4.646 24.462 1.00 97.00 215 THR A C 1
ATOM 1660 O O . THR A 1 215 ? -7.847 4.456 24.459 1.00 97.00 215 THR A O 1
ATOM 1663 N N . PHE A 1 216 ? -9.702 5.276 23.476 1.00 97.25 216 PHE A N 1
ATOM 1664 C CA . PHE A 1 216 ? -9.077 5.754 22.246 1.00 97.25 216 PHE A CA 1
ATOM 1665 C C . PHE A 1 216 ? -9.055 7.279 22.159 1.00 97.25 216 PHE A C 1
ATOM 1667 O O . PHE A 1 216 ? -9.944 7.960 22.669 1.00 97.25 216 PHE A O 1
ATOM 1674 N N . ARG A 1 217 ? -8.077 7.809 21.425 1.00 96.62 217 ARG A N 1
ATOM 1675 C CA . ARG A 1 217 ? -7.961 9.211 21.002 1.00 96.62 217 ARG A CA 1
ATOM 1676 C C . ARG A 1 217 ? -7.527 9.259 19.543 1.00 96.62 217 ARG A C 1
ATOM 1678 O O . ARG A 1 217 ? -6.878 8.334 19.053 1.00 96.62 217 ARG A O 1
ATOM 1685 N N . LEU A 1 218 ? -7.840 10.352 18.858 1.00 95.75 218 LEU A N 1
ATOM 1686 C CA . LEU A 1 218 ? -7.238 10.660 17.565 1.00 95.75 218 LEU A CA 1
ATOM 1687 C C . LEU A 1 218 ? -6.192 11.743 17.737 1.00 95.75 218 LEU A C 1
ATOM 1689 O O . LEU A 1 218 ? -6.519 12.810 18.243 1.00 95.75 218 LEU A O 1
ATOM 1693 N N . GLY A 1 219 ? -4.966 11.472 17.301 1.00 93.31 219 GLY A N 1
ATOM 1694 C CA . GLY A 1 219 ? -3.943 12.496 17.123 1.00 93.31 219 GLY A CA 1
ATOM 1695 C C . GLY A 1 219 ? -3.968 12.978 15.679 1.00 93.31 219 GLY A C 1
ATOM 1696 O O . GLY A 1 219 ? -3.711 12.184 14.782 1.00 93.31 219 GLY A O 1
ATOM 1697 N N . PHE A 1 220 ? -4.282 14.246 15.435 1.00 91.25 220 PHE A N 1
ATOM 1698 C CA . PHE A 1 220 ? -4.196 14.869 14.113 1.00 91.25 220 PHE A CA 1
ATOM 1699 C C . PHE A 1 220 ? -2.890 15.644 13.983 1.00 91.25 220 PHE A C 1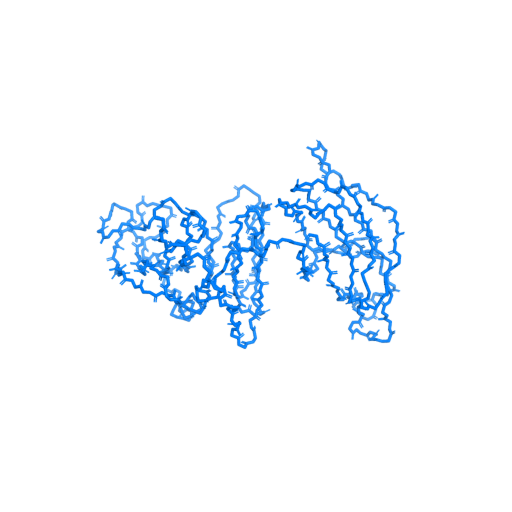
ATOM 1701 O O . PHE A 1 220 ? -2.501 16.327 14.928 1.00 91.25 220 PHE A O 1
ATOM 1708 N N . TRP A 1 221 ? -2.256 15.596 12.808 1.00 83.25 221 TRP A N 1
ATOM 1709 C CA . TRP A 1 221 ? -1.157 16.511 12.485 1.00 83.25 221 TRP A CA 1
ATOM 1710 C C . TRP A 1 221 ? -1.723 17.831 11.942 1.00 83.25 221 TRP A C 1
ATOM 1712 O O . TRP A 1 221 ? -2.335 17.830 10.867 1.00 83.25 221 TRP A O 1
ATOM 1722 N N . PRO A 1 222 ? -1.518 18.962 12.634 1.00 71.44 222 PRO A N 1
ATOM 1723 C CA . PRO A 1 222 ? -1.754 20.289 12.107 1.00 71.44 222 PRO A CA 1
ATOM 1724 C C . PRO A 1 222 ? -0.855 20.520 10.9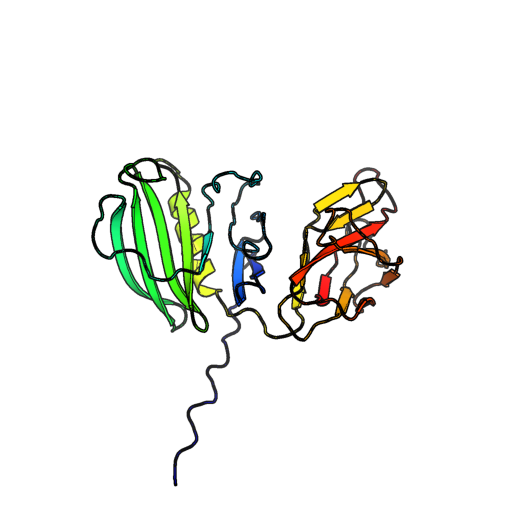00 1.00 71.44 222 PRO A C 1
ATOM 1726 O O . PRO A 1 222 ? 0.269 20.025 10.815 1.00 71.44 222 PRO A O 1
ATOM 1729 N N . LEU A 1 223 ? -1.340 21.335 9.969 1.00 55.81 223 LEU A N 1
ATOM 1730 C CA . LEU A 1 223 ? -0.605 21.676 8.753 1.00 55.81 223 LEU A CA 1
ATOM 1731 C C . LEU A 1 223 ? 0.603 22.599 9.003 1.00 55.81 223 LEU A C 1
ATOM 1733 O O . LEU A 1 223 ? 1.340 22.859 8.058 1.00 55.81 223 LEU A O 1
ATOM 1737 N N . VAL A 1 224 ? 0.782 23.129 10.221 1.00 58.88 224 VAL A N 1
ATOM 1738 C CA . VAL A 1 224 ? 1.616 24.323 10.455 1.00 58.88 224 VAL A CA 1
ATOM 1739 C C . VAL A 1 224 ? 2.882 24.048 11.274 1.00 58.88 224 VAL A C 1
ATOM 1741 O O . VAL A 1 224 ? 3.926 24.599 10.945 1.00 58.88 224 VAL A O 1
ATOM 1744 N N . ASP A 1 225 ? 2.827 23.203 12.305 1.00 68.00 225 ASP A N 1
ATOM 1745 C CA . ASP A 1 225 ? 3.922 23.027 13.279 1.00 68.00 225 ASP A CA 1
ATOM 1746 C C . ASP A 1 225 ? 4.358 21.563 13.490 1.00 68.00 225 ASP A C 1
ATOM 1748 O O . ASP A 1 225 ? 5.343 21.303 14.176 1.00 68.00 225 ASP A O 1
ATOM 1752 N N . GLY A 1 226 ? 3.637 20.600 12.903 1.00 68.31 226 GLY A N 1
ATOM 1753 C CA . GLY A 1 226 ? 3.920 19.169 13.028 1.00 68.31 226 GLY A CA 1
ATOM 1754 C C . GLY A 1 226 ? 3.599 18.558 14.399 1.00 68.31 226 GLY A C 1
ATOM 1755 O O . GLY A 1 226 ? 3.859 17.368 14.584 1.00 68.31 226 GLY A O 1
ATOM 1756 N N . SER A 1 227 ? 3.023 19.317 15.339 1.00 80.75 227 SER A N 1
ATOM 1757 C CA . SER A 1 227 ? 2.720 18.842 16.697 1.00 80.75 227 SER A CA 1
ATOM 1758 C C . SER A 1 227 ? 1.368 18.126 16.750 1.00 80.75 227 SER A C 1
ATOM 1760 O O . SER A 1 227 ? 0.389 18.619 16.221 1.00 80.75 227 SER A O 1
ATOM 1762 N N . LEU A 1 228 ? 1.246 16.949 17.368 1.00 85.25 228 LEU A N 1
ATOM 1763 C CA . LEU A 1 228 ? -0.044 16.240 17.378 1.00 85.25 228 LEU A CA 1
ATOM 1764 C C . LEU A 1 228 ? -1.084 16.948 18.260 1.00 85.25 228 LEU A C 1
ATOM 1766 O O . LEU A 1 228 ? -0.861 17.157 19.451 1.00 85.25 228 LEU A O 1
ATOM 1770 N N . THR A 1 229 ? -2.263 17.232 17.700 1.00 88.75 229 THR A N 1
ATOM 1771 C CA . THR A 1 229 ? -3.441 17.656 18.473 1.00 88.75 229 THR A CA 1
ATOM 1772 C C . THR A 1 229 ? -4.354 16.462 18.709 1.00 88.75 229 THR A C 1
ATOM 1774 O O . THR A 1 229 ? -4.752 15.791 17.756 1.00 88.75 229 THR A O 1
ATOM 1777 N N . TYR A 1 230 ? -4.707 16.205 19.967 1.00 92.25 230 TYR A N 1
ATOM 1778 C CA . TYR A 1 230 ? -5.507 15.043 20.345 1.00 92.25 230 TYR A CA 1
ATOM 1779 C C . TYR A 1 230 ? -6.976 15.389 20.580 1.00 92.25 230 TYR A C 1
ATOM 1781 O O . TYR A 1 230 ? -7.294 16.432 21.146 1.00 92.25 230 TYR A O 1
ATOM 1789 N N . THR A 1 231 ? -7.875 14.488 20.187 1.00 95.19 231 THR A N 1
ATOM 1790 C CA . THR A 1 231 ? -9.276 14.531 20.625 1.00 95.19 231 THR A CA 1
ATOM 1791 C C . THR A 1 231 ? -9.409 14.131 22.091 1.00 95.19 231 THR A C 1
ATOM 1793 O O . THR A 1 231 ? -8.530 13.475 22.659 1.00 95.19 231 THR A O 1
ATOM 1796 N N . GLU A 1 232 ? -10.570 14.437 22.669 1.00 94.50 232 GLU A N 1
ATOM 1797 C CA . GLU A 1 232 ? -10.986 13.859 23.946 1.00 94.50 232 GLU A CA 1
ATOM 1798 C C . GLU A 1 232 ? -10.970 12.318 23.897 1.00 94.50 232 GLU A C 1
ATOM 1800 O O . GLU A 1 232 ? -11.214 11.731 22.831 1.00 94.50 232 GLU A O 1
ATOM 1805 N N . PRO A 1 233 ? -10.667 11.654 25.028 1.00 96.50 233 PRO A N 1
ATOM 1806 C CA . PRO A 1 233 ? -10.689 10.204 25.125 1.00 96.50 233 PRO A CA 1
ATOM 1807 C C . PRO A 1 233 ? -12.108 9.654 24.983 1.00 96.50 233 PRO A C 1
ATOM 1809 O O . PRO A 1 233 ? -13.063 10.173 25.559 1.00 96.50 233 PRO A O 1
ATOM 1812 N N . VAL A 1 234 ? -12.237 8.558 24.238 1.00 97.50 234 VAL A N 1
ATOM 1813 C CA . VAL A 1 234 ? -13.505 7.865 24.013 1.00 97.50 234 VAL A CA 1
ATOM 1814 C C . VAL A 1 234 ? -13.315 6.369 24.221 1.00 97.50 234 VAL A C 1
ATOM 1816 O O . VAL A 1 234 ? -12.509 5.733 23.543 1.00 97.50 234 VAL A O 1
ATOM 1819 N N . THR A 1 235 ? -14.097 5.781 25.122 1.00 97.50 235 THR A N 1
ATOM 1820 C CA . THR A 1 235 ? -14.115 4.329 25.322 1.00 97.50 235 THR A CA 1
ATOM 1821 C C . THR A 1 235 ? -14.907 3.646 24.208 1.00 97.50 235 THR A C 1
ATOM 1823 O O . THR A 1 235 ? -16.074 3.968 23.965 1.00 97.50 235 THR A O 1
ATOM 1826 N N . ALA A 1 236 ? -14.289 2.681 23.531 1.00 97.00 236 ALA A N 1
ATOM 1827 C CA . ALA A 1 236 ? -14.928 1.867 22.504 1.00 97.00 236 ALA A CA 1
ATOM 1828 C C . ALA A 1 236 ? -14.877 0.388 22.876 1.00 97.00 236 ALA A C 1
ATOM 1830 O O . ALA A 1 236 ? -13.834 -0.100 23.304 1.00 97.00 236 ALA A O 1
ATOM 1831 N N . CYS A 1 237 ? -15.996 -0.316 22.677 1.00 96.56 237 CYS A N 1
ATOM 1832 C CA . CYS A 1 237 ? -16.149 -1.698 23.117 1.00 96.56 237 CYS A CA 1
ATOM 1833 C C . CYS A 1 237 ? -16.663 -2.637 22.017 1.00 96.56 237 CYS A C 1
ATOM 1835 O O . CYS A 1 237 ? -17.647 -2.351 21.325 1.00 96.56 237 CYS A O 1
ATOM 1837 N N . GLY A 1 238 ? -16.048 -3.816 21.922 1.00 94.19 238 GLY A N 1
ATOM 1838 C CA . GLY A 1 238 ? -16.517 -4.942 21.122 1.00 94.19 238 GLY A CA 1
ATOM 1839 C C . GLY A 1 238 ? -16.613 -4.632 19.628 1.00 94.19 238 GLY A C 1
ATOM 1840 O O . GLY A 1 238 ? -15.752 -3.980 19.044 1.00 94.19 238 GLY A O 1
ATOM 1841 N N . THR A 1 239 ? -17.655 -5.141 18.968 1.00 94.25 239 THR A N 1
ATOM 1842 C CA . THR A 1 239 ? -17.817 -5.062 17.502 1.00 94.25 239 THR A CA 1
ATOM 1843 C C . THR A 1 239 ? -18.500 -3.790 17.010 1.00 94.25 239 THR A C 1
ATOM 1845 O O . THR A 1 239 ? -18.505 -3.534 15.804 1.00 94.25 239 THR A O 1
ATOM 1848 N N . ASN A 1 240 ? -19.090 -3.006 17.913 1.00 95.31 240 ASN A N 1
ATOM 1849 C CA . ASN A 1 240 ? -19.855 -1.816 17.557 1.00 95.31 240 ASN A CA 1
ATOM 1850 C C . ASN A 1 240 ? -18.931 -0.675 17.127 1.00 95.31 240 ASN A C 1
ATOM 1852 O O . ASN A 1 240 ? -17.776 -0.602 17.540 1.00 95.31 240 ASN A O 1
ATOM 1856 N N . ARG A 1 241 ? -19.438 0.205 16.258 1.00 95.31 241 ARG A N 1
ATOM 1857 C CA . ARG A 1 241 ? -18.701 1.403 15.853 1.00 95.31 241 ARG A CA 1
ATOM 1858 C C . ARG A 1 241 ? -18.867 2.491 16.903 1.00 95.31 241 ARG A C 1
ATOM 1860 O O . ARG A 1 241 ? -19.989 2.925 17.149 1.00 95.31 241 ARG A O 1
ATOM 1867 N N . THR A 1 242 ? -17.750 2.979 17.419 1.00 97.62 242 THR A N 1
ATOM 1868 C CA . THR A 1 242 ? -17.687 4.141 18.305 1.00 97.62 242 THR A CA 1
ATOM 1869 C C . THR A 1 242 ? -17.036 5.297 17.564 1.00 97.62 242 THR A C 1
ATOM 1871 O O . THR A 1 242 ? -15.932 5.163 17.038 1.00 97.62 242 THR A O 1
ATOM 1874 N N . VAL A 1 243 ? -17.738 6.425 17.476 1.00 97.25 243 VAL A N 1
ATOM 1875 C CA . VAL A 1 243 ? -17.250 7.626 16.788 1.00 97.25 243 VAL A CA 1
ATOM 1876 C C . VAL A 1 243 ? -16.179 8.303 17.632 1.00 97.25 243 VAL A C 1
ATOM 1878 O O . VAL A 1 243 ? -16.426 8.604 18.794 1.00 97.25 243 VAL A O 1
ATOM 1881 N N . LEU A 1 244 ? -15.027 8.571 17.019 1.00 96.81 244 LEU A N 1
ATOM 1882 C CA . LEU A 1 244 ? -13.921 9.302 17.637 1.00 96.81 244 LEU A CA 1
ATOM 1883 C C . LEU A 1 244 ? -13.870 10.763 17.170 1.00 96.81 244 LEU A C 1
ATOM 1885 O O . LEU A 1 244 ? -13.574 11.652 17.957 1.00 96.81 244 LEU A O 1
ATOM 1889 N N . ALA A 1 245 ? -14.195 11.028 15.900 1.00 96.19 245 ALA A N 1
ATOM 1890 C CA . ALA A 1 245 ? -14.283 12.385 15.359 1.00 96.19 245 ALA A CA 1
ATOM 1891 C C . ALA A 1 245 ? -15.319 12.490 14.237 1.00 96.19 245 ALA A C 1
ATOM 1893 O O . ALA A 1 245 ? -15.615 11.514 13.543 1.00 96.19 245 ALA A O 1
ATOM 1894 N N . ARG A 1 246 ? -15.849 13.700 14.044 1.00 95.19 246 ARG A N 1
ATOM 1895 C CA . ARG A 1 246 ? -16.788 14.076 12.975 1.00 95.19 246 ARG A CA 1
ATOM 1896 C C . ARG A 1 246 ? -16.248 15.280 12.215 1.00 95.19 246 ARG A C 1
ATOM 1898 O O . ARG A 1 246 ? -15.411 16.007 12.735 1.00 95.19 246 ARG A O 1
ATOM 1905 N N . ASN A 1 247 ? -16.788 15.516 11.021 1.00 92.62 247 ASN A N 1
ATOM 1906 C CA . ASN A 1 247 ? -16.404 16.619 10.137 1.00 92.62 247 ASN A CA 1
ATOM 1907 C C . ASN A 1 247 ? -14.900 16.653 9.826 1.00 92.62 247 ASN A C 1
ATOM 1909 O O . ASN A 1 247 ? -14.327 17.719 9.623 1.00 92.62 247 ASN A O 1
ATOM 1913 N N . VAL A 1 248 ? -14.265 15.479 9.788 1.00 90.88 248 VAL A N 1
ATOM 1914 C CA . VAL A 1 248 ? -12.847 15.359 9.463 1.00 90.88 248 VAL A CA 1
ATOM 1915 C C . VAL A 1 248 ? -12.664 15.677 7.975 1.00 90.88 248 VAL A C 1
ATOM 1917 O O . VAL A 1 248 ? -13.368 15.081 7.153 1.00 90.88 248 VAL A O 1
ATOM 1920 N N . PRO A 1 249 ? -11.774 16.618 7.614 1.00 87.75 249 PRO A N 1
ATOM 1921 C CA . PRO A 1 249 ? -11.574 16.998 6.225 1.00 87.75 249 PRO A CA 1
ATOM 1922 C C . PRO A 1 249 ? -10.931 15.864 5.423 1.00 87.75 249 PRO A C 1
ATOM 1924 O O . PRO A 1 249 ? -10.261 14.986 5.972 1.00 87.75 249 PRO A O 1
ATOM 1927 N N . ASP A 1 250 ? -11.114 15.906 4.105 1.00 83.94 250 ASP A N 1
ATOM 1928 C CA . ASP A 1 250 ? -10.408 15.028 3.173 1.00 83.94 250 ASP A CA 1
ATOM 1929 C C . ASP A 1 250 ? -8.889 15.182 3.336 1.00 83.94 250 ASP A C 1
ATOM 1931 O O . ASP A 1 25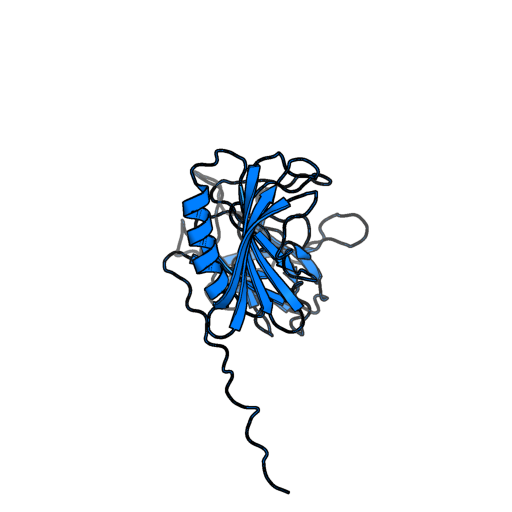0 ? -8.384 16.299 3.471 1.00 83.94 250 ASP A O 1
ATOM 1935 N N . LYS A 1 251 ? -8.152 14.070 3.232 1.00 81.25 251 LYS A N 1
ATOM 1936 C CA . LYS A 1 251 ? -6.685 14.020 3.347 1.00 81.25 251 LYS A CA 1
ATOM 1937 C C . LYS A 1 251 ? -6.123 14.459 4.706 1.00 81.25 251 LYS A C 1
ATOM 1939 O O . LYS A 1 251 ? -4.927 14.733 4.801 1.00 81.25 251 LYS A O 1
ATOM 1944 N N . ALA A 1 252 ? -6.943 14.505 5.753 1.00 87.31 252 ALA A N 1
ATOM 1945 C CA . ALA A 1 252 ? -6.456 14.681 7.113 1.00 87.31 252 ALA A CA 1
ATOM 1946 C C . ALA A 1 252 ? -5.569 13.491 7.493 1.00 87.31 252 ALA A C 1
ATOM 1948 O O . ALA A 1 252 ? -5.996 12.342 7.368 1.00 87.31 252 ALA A O 1
ATOM 1949 N N . ARG A 1 253 ? -4.351 13.773 7.960 1.00 87.88 253 ARG A N 1
ATOM 1950 C CA . ARG A 1 253 ? -3.426 12.780 8.519 1.00 87.88 253 ARG A CA 1
ATOM 1951 C C . ARG A 1 253 ? -3.737 12.607 10.000 1.00 87.88 253 ARG A C 1
ATOM 1953 O O . ARG A 1 253 ? -3.914 13.612 10.695 1.00 87.88 253 ARG A O 1
ATOM 1960 N N . TYR A 1 254 ? -3.812 11.372 10.481 1.00 91.81 254 TYR A N 1
ATOM 1961 C CA . TYR A 1 254 ? -4.110 11.101 11.886 1.00 91.81 254 TYR A CA 1
ATOM 1962 C C . TYR A 1 254 ? -3.597 9.739 12.373 1.00 91.81 254 TYR A C 1
ATOM 1964 O O . TYR A 1 254 ? -3.335 8.835 11.583 1.00 91.81 254 TYR A O 1
ATOM 1972 N N . LEU A 1 255 ? -3.482 9.602 13.690 1.00 93.06 255 LEU A N 1
ATOM 1973 C CA . LEU A 1 255 ? -3.190 8.364 14.411 1.00 93.06 255 LEU A CA 1
ATOM 1974 C C . LEU A 1 255 ? -4.392 7.994 15.257 1.00 93.06 255 LEU A C 1
ATOM 1976 O O . LEU A 1 255 ? -5.042 8.871 15.829 1.00 93.06 255 LEU A O 1
ATOM 1980 N N . VAL A 1 256 ? -4.640 6.699 15.399 1.00 95.00 256 VAL A N 1
ATOM 1981 C CA . VAL A 1 256 ? -5.491 6.188 16.469 1.00 95.00 256 VAL A CA 1
ATOM 1982 C C . VAL A 1 256 ? -4.584 5.779 17.615 1.00 95.00 256 VAL A C 1
ATOM 1984 O O . VAL A 1 256 ? -3.722 4.923 17.444 1.00 95.00 256 VAL A O 1
ATOM 1987 N N . VAL A 1 257 ? -4.769 6.406 18.769 1.00 95.44 257 VAL A N 1
ATOM 1988 C CA . VAL A 1 257 ? -3.967 6.155 19.966 1.00 95.44 257 VAL A CA 1
ATOM 1989 C C . VAL A 1 257 ? -4.849 5.530 21.029 1.00 95.44 257 VAL A C 1
ATOM 1991 O O . VAL A 1 257 ? -5.990 5.963 21.197 1.00 95.44 257 VAL A O 1
ATOM 1994 N N . TYR A 1 258 ? -4.334 4.538 21.745 1.00 95.12 258 TYR A N 1
ATOM 1995 C CA . TYR A 1 258 ? -4.999 3.976 22.911 1.00 95.12 258 TYR A CA 1
ATOM 1996 C C . TYR A 1 258 ? -4.083 3.970 24.136 1.00 95.12 258 TYR A C 1
ATOM 1998 O O . TYR A 1 258 ? -2.862 3.851 24.012 1.00 95.12 258 TYR A O 1
ATOM 2006 N N . ASP A 1 259 ? -4.685 4.151 25.311 1.00 92.31 259 ASP A N 1
ATOM 2007 C CA . ASP A 1 259 ? -3.984 4.084 26.597 1.00 92.31 259 ASP A CA 1
ATOM 2008 C C . ASP A 1 259 ? -3.675 2.607 26.927 1.00 92.31 259 ASP A C 1
ATOM 2010 O O . ASP A 1 259 ? -4.500 1.741 26.647 1.00 92.31 259 ASP A O 1
ATOM 2014 N N . VAL A 1 260 ? -2.484 2.311 27.454 1.00 90.25 260 VAL A N 1
ATOM 2015 C CA . VAL A 1 260 ? -2.015 0.951 27.777 1.00 90.25 260 VAL A CA 1
ATOM 2016 C C . VAL A 1 260 ? -2.335 0.606 29.226 1.00 90.25 260 VAL A C 1
ATOM 2018 O O . VAL A 1 260 ? -1.916 1.318 30.138 1.00 90.25 260 VAL A O 1
ATOM 2021 N N . ASP A 1 261 ? -3.000 -0.526 29.441 1.00 88.31 261 ASP A N 1
ATOM 2022 C CA . ASP A 1 261 ? -3.394 -0.989 30.775 1.00 88.31 261 ASP A CA 1
ATOM 2023 C C . ASP A 1 261 ? -2.311 -1.841 31.456 1.00 88.31 261 ASP A C 1
ATOM 2025 O O . ASP A 1 261 ? -2.272 -1.945 32.683 1.00 88.31 261 ASP A O 1
ATOM 2029 N N . TYR A 1 262 ? -1.420 -2.473 30.683 1.00 88.75 262 TYR A N 1
ATOM 2030 C CA . TYR A 1 262 ? -0.322 -3.291 31.206 1.00 88.75 262 TYR A CA 1
ATOM 2031 C C . TYR A 1 262 ? 0.851 -3.430 30.221 1.00 88.75 262 TYR A C 1
ATOM 2033 O O . TYR A 1 262 ? 0.698 -3.282 29.008 1.00 88.75 262 TYR A O 1
ATOM 2041 N N . ILE A 1 263 ? 2.039 -3.724 30.761 1.00 85.25 263 ILE A N 1
ATOM 2042 C CA . ILE A 1 263 ? 3.302 -3.821 30.001 1.00 85.25 263 ILE A CA 1
ATOM 2043 C C . ILE A 1 263 ? 4.008 -5.178 30.203 1.00 85.25 263 ILE A C 1
ATOM 2045 O O . ILE A 1 263 ? 4.929 -5.499 29.466 1.00 85.25 263 ILE A O 1
ATOM 2049 N N . ASP A 1 264 ? 3.593 -5.988 31.179 1.00 76.31 264 ASP A N 1
ATOM 2050 C CA . ASP A 1 264 ? 4.299 -7.217 31.568 1.00 76.31 264 ASP A CA 1
ATOM 2051 C C . ASP A 1 264 ? 3.594 -8.476 31.014 1.00 76.31 264 ASP A C 1
ATOM 2053 O O . ASP A 1 264 ? 2.391 -8.638 31.265 1.00 76.31 264 ASP A O 1
ATOM 2057 N N . PRO A 1 265 ? 4.279 -9.371 30.268 1.00 80.50 265 PRO A N 1
ATOM 2058 C CA . PRO A 1 265 ? 5.687 -9.307 29.829 1.00 80.50 265 PRO A CA 1
ATOM 2059 C C . PRO A 1 265 ? 5.922 -8.450 28.577 1.00 80.50 265 PRO A C 1
ATOM 2061 O O . PRO A 1 265 ? 7.062 -8.106 28.277 1.00 80.50 265 PRO A O 1
ATOM 2064 N N . ASP A 1 266 ? 4.852 -8.112 27.858 1.00 86.88 266 ASP A N 1
ATOM 2065 C CA . ASP A 1 266 ? 4.882 -7.297 26.649 1.00 86.88 266 ASP A CA 1
ATOM 2066 C C . ASP A 1 266 ? 3.865 -6.152 26.748 1.00 86.88 266 ASP A C 1
ATOM 2068 O O . ASP A 1 266 ? 2.804 -6.287 27.367 1.00 86.88 266 ASP A O 1
ATOM 2072 N N . VAL A 1 267 ? 4.162 -5.031 26.078 1.00 87.19 267 VAL A N 1
ATOM 2073 C CA . VAL A 1 267 ? 3.224 -3.907 25.918 1.00 87.19 267 VAL A CA 1
ATOM 2074 C C . VAL A 1 267 ? 1.895 -4.417 25.361 1.00 87.19 267 VAL A C 1
ATOM 2076 O O . VAL A 1 267 ? 1.876 -5.109 24.338 1.00 87.19 267 VAL A O 1
ATOM 2079 N N . GLN A 1 268 ? 0.787 -4.031 26.003 1.00 89.62 268 GLN A N 1
ATOM 2080 C CA . GLN A 1 268 ? -0.559 -4.377 25.554 1.00 89.62 268 GLN A CA 1
ATOM 2081 C C . GLN A 1 268 ? -0.765 -4.067 24.065 1.00 89.62 268 GLN A C 1
ATOM 2083 O O . GLN A 1 268 ? -0.542 -2.951 23.579 1.00 89.62 268 GLN A O 1
ATOM 2088 N N . ARG A 1 269 ? -1.266 -5.067 23.340 1.00 91.12 269 ARG A N 1
ATOM 2089 C CA . ARG A 1 269 ? -1.641 -4.959 21.932 1.00 91.12 269 ARG A CA 1
ATOM 2090 C C . ARG A 1 269 ? -3.151 -5.030 21.818 1.00 91.12 269 ARG A C 1
ATOM 2092 O O . ARG A 1 269 ? -3.746 -5.976 22.316 1.00 91.12 269 ARG A O 1
ATOM 2099 N N . VAL A 1 270 ? -3.753 -4.067 21.132 1.00 92.44 270 VAL A N 1
ATOM 2100 C CA . VAL A 1 270 ? -5.195 -4.060 20.877 1.00 92.44 270 VAL A CA 1
ATOM 2101 C C . VAL A 1 270 ? -5.432 -4.156 19.378 1.00 92.44 270 VAL A C 1
ATOM 2103 O O . VAL A 1 270 ? -5.001 -3.298 18.609 1.00 92.44 270 VAL A O 1
ATOM 2106 N N . ASP A 1 271 ? -6.153 -5.192 18.963 1.00 92.50 271 ASP A N 1
ATOM 2107 C CA . ASP A 1 271 ? -6.646 -5.340 17.601 1.00 92.50 271 ASP A CA 1
ATOM 2108 C C . ASP A 1 271 ? -7.935 -4.525 17.445 1.00 92.50 271 ASP A C 1
ATOM 2110 O O . ASP A 1 271 ? -8.890 -4.691 18.204 1.00 92.50 271 ASP A O 1
ATOM 2114 N N . PHE A 1 272 ? -8.002 -3.662 16.429 1.00 94.75 272 PHE A N 1
ATOM 2115 C CA . PHE A 1 272 ? -9.207 -2.891 16.108 1.00 94.75 272 PHE A CA 1
ATOM 2116 C C . PHE A 1 272 ? -9.309 -2.572 14.611 1.00 94.75 272 PHE A C 1
ATOM 2118 O O . PHE A 1 272 ? -8.380 -2.758 13.825 1.00 94.75 272 PHE A O 1
ATOM 2125 N N . LYS A 1 273 ? -10.489 -2.112 14.187 1.00 92.88 273 LYS A N 1
ATOM 2126 C CA . LYS A 1 273 ? -10.745 -1.543 12.858 1.00 92.88 273 LYS A CA 1
ATOM 2127 C C . LYS A 1 273 ? -11.051 -0.063 12.983 1.00 92.88 273 LYS A C 1
ATOM 2129 O O . LYS A 1 273 ? -11.905 0.298 13.789 1.00 92.88 273 LYS A O 1
ATOM 2134 N N . VAL A 1 274 ? -10.466 0.744 12.110 1.00 92.38 274 VAL A N 1
ATOM 2135 C CA . VAL A 1 274 ? -10.796 2.158 11.924 1.00 92.38 274 VAL A CA 1
ATOM 2136 C C . VAL A 1 274 ? -11.679 2.295 10.693 1.00 92.38 274 VAL A C 1
ATOM 2138 O O . VAL A 1 274 ? -11.381 1.704 9.660 1.00 92.38 274 VAL A O 1
ATOM 2141 N N . TRP A 1 275 ? -12.762 3.056 10.793 1.00 90.88 275 TRP A N 1
ATOM 2142 C CA . TRP A 1 275 ? -13.645 3.384 9.679 1.00 90.88 275 TRP A CA 1
ATOM 2143 C C . TRP A 1 275 ? -13.542 4.857 9.343 1.00 90.88 275 TRP A C 1
ATOM 2145 O O . TRP A 1 275 ? -13.699 5.676 10.249 1.00 90.88 275 TRP A O 1
ATOM 2155 N N . HIS A 1 276 ? -13.340 5.162 8.065 1.00 82.44 276 HIS A N 1
ATOM 2156 C CA . HIS A 1 276 ? -13.223 6.517 7.533 1.00 82.44 276 HIS A CA 1
ATOM 2157 C C . HIS A 1 276 ? -13.371 6.530 6.010 1.00 82.44 276 HIS A C 1
ATOM 2159 O O . HIS A 1 276 ? -13.449 5.445 5.393 1.00 82.44 276 HIS A O 1
#

Foldseek 3Di:
DDDDDDPDDPPPPQLDADPQWDKWFLLACQKIWIARNQWDDDDPASNCGVAAIANDDDDDDPPDDDDFGLKGKDFDQDDDDPQDDQFKHWPDWDWDDQLNFTKIWTKIFTCCPDPAHGGWMKTAIWTDAPPTIMTIIGIGHPPPPCNVVSNVRRSSGVNNMHGGDAFKDKDWFDWDDDDDQKTKGPKDWAHPHPCQWKWKFQKAFPVHRVDFKWWKWKFWQDPPDRDTDIFDIDIYGHGDIDTRDGRHDHGTIIIIMTGFPDQVPHTTDITMIMID

pLDDT: mean 88.45, std 13.77, range [33.84, 98.75]